Protein AF-A0A933R0Q5-F1 (afdb_monomer)

Foldseek 3Di:
DPPDPDPDDDPDDDPPDPPPDPPPPPDPPDDPDPDFWKKWWDDQAWIWIWGQDPQKIKIFIAGPPPRHFAPDKWKWKDWPNDIDTWDDDDGRMTMDHPSPPPDAAKIKIWMWIDDPVDIDITIIITGHHDPPPPPPPPDPPPPVVNVVVVVVVVVVVVVVVVVVVVVPDDDDDDPPPVVVVVVVVVVVVVVVVVVVVVVVVVPPPPDDDDDDDDDPPPPPPPPPPDDDDD

Sequence (230 aa):
MRWLILIACLCGPVVVFGHSGHNHGAEAPNAPAEAEPRFSSTTAHVTLVGILKSGRLWLYADDPASAASIDGLKIDVDVNGSVERAAPQSPGTYSLQGVGLTLPGKHALVITVLSDAYTELLTATLTVPPSAATVAPDRPSLSWDKALPILLAGCLAIYLGWRKSHASSHPSIHHFTFAVILGSIGLCSVALSSAYILYTSTSHAATIPGTGTPDAASAENMASAQQPDT

Radius of gyration: 36.71 Å; Cα contacts (8 Å, |Δi|>4): 228; chains: 1; bounding box: 73×132×59 Å

Secondary structure (DSSP, 8-state):
---SS--S---------------------PPPP-PPPEEEEE-SS-EEEEEEETTEEEEEEE-TTT--B--S-EEEEEETTEEEEPEEEETTEEEEES-STTSSEEEEEEEEEE-SS-EEEEEEEEEEPPP------------HHHHHHHHHHHHHHHHHHHHHHHTT----S-HHHHHHHHHHHHHHHHHHHHHHHHHHHTTSS----------TTSSTTSSSS-----

Solvent-accessible surface area (backbone atoms only — not comparable to full-atom values): 14835 Å² total; per-residue (Å²): 141,90,80,88,87,83,92,74,89,85,88,69,85,81,77,79,73,79,79,89,67,86,71,80,62,79,70,73,78,72,75,78,75,84,72,70,33,50,39,69,38,71,56,94,75,38,27,40,37,36,38,48,52,97,66,28,40,37,35,42,32,21,30,64,90,76,66,45,65,45,65,87,61,48,39,36,37,31,41,90,88,44,77,45,70,42,44,79,76,52,84,15,29,29,36,38,72,77,67,74,74,78,58,56,42,80,42,63,36,45,33,42,40,35,52,100,87,51,75,44,82,44,64,46,59,39,52,33,70,71,80,78,73,77,74,69,75,86,66,83,75,80,48,66,85,65,51,50,60,54,51,51,52,49,53,49,53,52,50,53,53,49,55,57,54,54,76,74,51,82,93,77,90,66,79,76,67,56,63,62,60,59,58,57,59,59,60,56,60,58,60,58,55,60,58,54,58,61,60,61,59,73,69,70,78,78,77,82,88,86,82,82,80,80,73,95,80,71,78,83,80,76,83,83,81,83,79,83,84,133

pLDDT: mean 72.37, std 21.53, range [37.31, 98.75]

Nearest PDB structures (foldseek):
  3s9d-assembly1_B  TM=4.923E-01  e=2.581E-02  Homo sapiens
  6rpy-assembly1_A  TM=5.531E-01  e=3.524E-01  Mus musculus
  6rpx-assembly1_A  TM=4.906E-01  e=1.833E-01  Mus musculus
  6rpz-assembly1_A  TM=4.875E-01  e=7.976E-01  Mus musculus
  8oe4-assembly1_C  TM=5.015E-01  e=1.233E+00  Homo sapiens

Mean predicted aligned error: 20.84 Å

Structure (mmCIF, N/CA/C/O backbone):
data_AF-A0A933R0Q5-F1
#
_entry.id   AF-A0A933R0Q5-F1
#
loop_
_atom_site.group_PDB
_atom_site.id
_atom_site.type_symbol
_atom_site.label_atom_id
_atom_site.label_alt_id
_atom_site.label_comp_id
_atom_site.label_asym_id
_atom_site.label_entity_id
_atom_site.label_seq_id
_atom_site.pdbx_PDB_ins_code
_atom_site.Cartn_x
_atom_site.Cartn_y
_atom_site.Cartn_z
_atom_site.occupancy
_atom_site.B_iso_or_equiv
_atom_site.auth_seq_id
_atom_site.auth_comp_id
_atom_site.auth_asym_id
_atom_site.auth_atom_id
_atom_site.pdbx_PDB_model_num
ATOM 1 N N . MET A 1 1 ? -29.321 69.170 30.943 1.00 47.09 1 MET A N 1
ATOM 2 C CA . MET A 1 1 ? -28.311 70.147 30.470 1.00 47.09 1 MET A CA 1
ATOM 3 C C . MET A 1 1 ? -27.121 70.205 31.433 1.00 47.09 1 MET A C 1
ATOM 5 O O . MET A 1 1 ? -26.924 71.193 32.121 1.00 47.09 1 MET A O 1
ATOM 9 N N . ARG A 1 2 ? -26.350 69.119 31.529 1.00 46.16 2 ARG A N 1
ATOM 10 C CA . ARG A 1 2 ? -25.047 69.056 32.225 1.00 46.16 2 ARG A CA 1
ATOM 11 C C . ARG A 1 2 ? -24.110 68.121 31.446 1.00 46.16 2 ARG A C 1
ATOM 13 O O . ARG A 1 2 ? -23.395 67.301 31.996 1.00 46.16 2 ARG A O 1
ATOM 20 N N . TRP A 1 3 ? -24.217 68.209 30.127 1.00 38.16 3 TRP A N 1
ATOM 21 C CA . TRP A 1 3 ? -23.268 67.700 29.149 1.00 38.16 3 TRP A CA 1
ATOM 22 C C . TRP A 1 3 ? -22.714 68.961 28.505 1.00 38.16 3 TRP A C 1
ATOM 24 O O . TRP A 1 3 ? -23.532 69.675 27.931 1.00 38.16 3 TRP A O 1
ATOM 34 N N . LEU A 1 4 ? -21.423 69.271 28.693 1.00 49.94 4 LEU A N 1
ATOM 35 C CA . LEU A 1 4 ? -20.570 70.024 27.743 1.00 49.94 4 LEU A CA 1
ATOM 36 C C . LEU A 1 4 ? -19.264 70.605 28.318 1.00 49.94 4 LEU A C 1
ATOM 38 O O . LEU A 1 4 ? -18.667 71.455 27.674 1.00 49.94 4 LEU A O 1
ATOM 42 N N . ILE A 1 5 ? -18.744 70.165 29.467 1.00 54.91 5 ILE A N 1
ATOM 43 C CA . ILE A 1 5 ? -17.369 70.540 29.844 1.00 54.91 5 ILE A CA 1
ATOM 44 C C . ILE A 1 5 ? -16.691 69.337 30.484 1.00 54.91 5 ILE A C 1
ATOM 46 O O . ILE A 1 5 ? -16.950 69.059 31.647 1.00 54.91 5 ILE A O 1
ATOM 50 N N . LEU A 1 6 ? -15.915 68.604 29.675 1.00 48.97 6 LEU A N 1
ATOM 51 C CA . LEU A 1 6 ? -14.732 67.783 30.015 1.00 48.97 6 LEU A CA 1
ATOM 52 C C . LEU A 1 6 ? -14.370 66.854 28.824 1.00 48.97 6 LEU A C 1
ATOM 54 O O . LEU A 1 6 ? -14.113 65.670 28.996 1.00 48.97 6 LEU A O 1
ATOM 58 N N . ILE A 1 7 ? -14.376 67.375 27.588 1.00 54.09 7 ILE A N 1
ATOM 59 C CA . ILE A 1 7 ? -13.807 66.693 26.402 1.00 54.09 7 ILE A CA 1
ATOM 60 C C . ILE A 1 7 ? -12.684 67.576 25.847 1.00 54.09 7 ILE A C 1
ATOM 62 O O . ILE A 1 7 ? -12.709 68.041 24.713 1.00 54.09 7 ILE A O 1
ATOM 66 N N . ALA A 1 8 ? -11.719 67.896 26.701 1.00 52.25 8 ALA A N 1
ATOM 67 C CA . ALA A 1 8 ? -10.491 68.571 26.312 1.00 52.25 8 ALA A CA 1
ATOM 68 C C . ALA A 1 8 ? -9.371 68.045 27.210 1.00 52.25 8 ALA A C 1
ATOM 70 O O . ALA A 1 8 ? -9.559 67.944 28.418 1.00 52.25 8 ALA A O 1
ATOM 71 N N . CYS A 1 9 ? -8.230 67.722 26.605 1.00 49.16 9 CYS A N 1
ATOM 72 C CA . CYS A 1 9 ? -7.051 67.097 27.212 1.00 49.16 9 CYS A CA 1
ATOM 73 C C . CYS A 1 9 ? -7.167 65.612 27.577 1.00 49.16 9 CYS A C 1
ATOM 75 O O . CYS A 1 9 ? -7.180 65.259 28.751 1.00 49.16 9 CYS A O 1
ATOM 77 N N . LEU A 1 10 ? -7.077 64.734 26.571 1.00 45.25 10 LEU A N 1
ATOM 78 C CA . LEU A 1 10 ? -6.301 63.498 26.747 1.00 45.25 10 LEU A CA 1
ATOM 79 C C . LEU A 1 10 ? -5.758 62.937 25.421 1.00 45.25 10 LEU A C 1
ATOM 81 O O . LEU A 1 10 ? -5.927 61.765 25.111 1.00 45.25 10 LEU A O 1
ATOM 85 N N . CYS A 1 11 ? -5.102 63.777 24.616 1.00 49.94 11 CYS A N 1
ATOM 86 C CA . CYS A 1 11 ? -4.263 63.297 23.514 1.00 49.94 11 CYS A CA 1
ATOM 87 C C . CYS A 1 11 ? -2.802 63.334 23.982 1.00 49.94 11 CYS A C 1
ATOM 89 O O . CYS A 1 11 ? -2.073 64.287 23.718 1.00 49.94 11 CYS A O 1
ATOM 91 N N . GLY A 1 12 ? -2.418 62.345 24.791 1.00 52.84 12 GLY A N 1
ATOM 92 C CA . GLY A 1 12 ? -1.016 62.072 25.104 1.00 52.84 12 GLY A CA 1
ATOM 93 C C . GLY A 1 12 ? -0.430 61.107 24.064 1.00 52.84 12 GLY A C 1
ATOM 94 O O . GLY A 1 12 ? -1.165 60.243 23.581 1.00 52.84 12 GLY A O 1
ATOM 95 N N . PRO A 1 13 ? 0.857 61.228 23.692 1.00 52.25 13 PRO A N 1
ATOM 96 C CA . PRO A 1 13 ? 1.474 60.334 22.720 1.00 52.25 13 PRO A CA 1
ATOM 97 C C . PRO A 1 13 ? 1.516 58.904 23.272 1.00 52.25 13 PRO A C 1
ATOM 99 O O . PRO A 1 13 ? 2.128 58.642 24.307 1.00 52.25 13 PRO A O 1
ATOM 102 N N . VAL A 1 14 ? 0.871 57.970 22.569 1.00 54.16 14 VAL A N 1
ATOM 103 C CA . VAL A 1 14 ? 1.039 56.536 22.821 1.00 54.16 14 VAL A CA 1
ATOM 104 C C . VAL A 1 14 ? 2.442 56.170 22.360 1.00 54.16 14 VAL A C 1
ATOM 106 O O . VAL A 1 14 ? 2.716 56.050 21.167 1.00 54.16 14 VAL A O 1
ATOM 109 N N . VAL A 1 15 ? 3.352 56.033 23.318 1.00 55.34 15 VAL A N 1
ATOM 110 C CA . VAL A 1 15 ? 4.672 55.455 23.081 1.00 55.34 15 VAL A CA 1
ATOM 111 C C . VAL A 1 15 ? 4.448 53.973 22.786 1.00 55.34 15 VAL A C 1
ATOM 113 O O . VAL A 1 15 ? 4.200 53.178 23.690 1.00 55.34 15 VAL A O 1
ATOM 116 N N . VAL A 1 16 ? 4.470 53.604 21.505 1.00 54.81 16 VAL A N 1
ATOM 117 C CA . VAL A 1 16 ? 4.478 52.204 21.078 1.00 54.81 16 VAL A CA 1
ATOM 118 C C . VAL A 1 16 ? 5.854 51.644 21.419 1.00 54.81 16 VAL A C 1
ATOM 120 O O . VAL A 1 16 ? 6.809 51.773 20.657 1.00 54.81 16 VAL A O 1
ATOM 123 N N . PHE A 1 17 ? 5.968 51.041 22.600 1.00 53.53 17 PHE A N 1
ATOM 124 C CA . PHE A 1 17 ? 7.051 50.111 22.874 1.00 53.53 17 PHE A CA 1
ATOM 125 C C . PHE A 1 17 ? 6.795 48.859 22.040 1.00 53.53 17 PHE A C 1
ATOM 127 O O . PHE A 1 17 ? 5.876 48.089 22.316 1.00 53.53 17 PHE A O 1
ATOM 134 N N . GLY A 1 18 ? 7.605 48.663 21.001 1.00 51.66 18 GLY A N 1
ATOM 135 C CA . GLY A 1 18 ? 7.705 47.366 20.350 1.00 51.66 18 GLY A CA 1
ATOM 136 C C . GLY A 1 18 ? 8.174 46.348 21.383 1.00 51.66 18 GLY A C 1
ATOM 137 O O . GLY A 1 18 ? 9.326 46.377 21.809 1.00 51.66 18 GLY A O 1
ATOM 138 N N . HIS A 1 19 ? 7.281 45.463 21.816 1.00 48.81 19 HIS A N 1
ATOM 139 C CA . HIS A 1 19 ? 7.648 44.327 22.646 1.00 48.81 19 HIS A CA 1
ATOM 140 C C . HIS A 1 19 ? 8.353 43.283 21.762 1.00 48.81 19 HIS A C 1
ATOM 142 O O . HIS A 1 19 ? 7.746 42.376 21.192 1.00 48.81 19 HIS A O 1
ATOM 148 N N . SER A 1 20 ? 9.670 43.414 21.601 1.00 59.59 20 SER A N 1
ATOM 149 C CA . SER A 1 20 ? 10.490 42.350 21.023 1.00 59.59 20 SER A CA 1
ATOM 150 C C . SER A 1 20 ? 10.645 41.230 22.052 1.00 59.59 20 SER A C 1
ATOM 152 O O . SER A 1 20 ? 11.541 41.250 22.894 1.00 59.59 20 SER A O 1
ATOM 154 N N . GLY A 1 21 ? 9.723 40.275 21.994 1.00 60.00 21 GLY A N 1
ATOM 155 C CA . GLY A 1 21 ? 9.695 39.101 22.853 1.00 60.00 21 GLY A CA 1
ATOM 156 C C . GLY A 1 21 ? 8.518 38.211 22.486 1.00 60.00 21 GLY A C 1
ATOM 157 O O . GLY A 1 21 ? 7.591 38.069 23.277 1.00 60.00 21 GLY A O 1
ATOM 158 N N . HIS A 1 22 ? 8.530 37.632 21.279 1.00 52.19 22 HIS A N 1
ATOM 159 C CA . HIS A 1 22 ? 7.718 36.442 21.033 1.00 52.19 22 HIS A CA 1
ATOM 160 C C . HIS A 1 22 ? 8.296 35.332 21.907 1.00 52.19 22 HIS A C 1
ATOM 162 O O . HIS A 1 22 ? 9.233 34.629 21.541 1.00 52.19 22 HIS A O 1
ATOM 168 N N . ASN A 1 23 ? 7.750 35.236 23.113 1.00 62.94 23 ASN A N 1
ATOM 169 C CA . ASN A 1 23 ? 7.756 34.011 23.873 1.00 62.94 23 ASN A CA 1
ATOM 170 C C . ASN A 1 23 ? 7.164 32.939 22.951 1.00 62.94 23 ASN A C 1
ATOM 172 O O . ASN A 1 23 ? 5.959 32.944 22.697 1.00 62.94 23 ASN A O 1
ATOM 176 N N . HIS A 1 24 ? 7.997 32.033 22.442 1.00 62.94 24 HIS A N 1
ATOM 177 C CA . HIS A 1 24 ? 7.530 30.716 22.025 1.00 62.94 24 HIS A CA 1
ATOM 178 C C . HIS A 1 24 ? 7.161 29.971 23.307 1.00 62.94 24 HIS A C 1
ATOM 180 O O . HIS A 1 24 ? 7.866 29.066 23.749 1.00 62.94 24 HIS A O 1
ATOM 186 N N . GLY A 1 25 ? 6.094 30.442 23.961 1.00 53.62 25 GLY A N 1
ATOM 187 C CA . GLY A 1 25 ? 5.489 29.732 25.066 1.00 53.62 25 GLY A CA 1
ATOM 188 C C . GLY A 1 25 ? 5.207 28.344 24.538 1.00 53.62 25 GLY A C 1
ATOM 189 O O . GLY A 1 25 ? 4.651 28.228 23.447 1.00 53.62 25 GLY A O 1
ATOM 190 N N . ALA A 1 26 ? 5.694 27.331 25.254 1.00 63.44 26 ALA A N 1
ATOM 191 C CA . ALA A 1 26 ? 5.481 25.944 24.898 1.00 63.44 26 ALA A CA 1
ATOM 192 C C . ALA A 1 26 ? 3.995 25.770 24.582 1.00 63.44 26 ALA A C 1
ATOM 194 O O . ALA A 1 26 ? 3.151 25.844 25.480 1.00 63.44 26 ALA A O 1
ATOM 195 N N . GLU A 1 27 ? 3.685 25.632 23.293 1.00 61.06 27 GLU A N 1
ATOM 196 C CA . GLU A 1 27 ? 2.378 25.184 22.858 1.00 61.06 27 GLU A CA 1
ATOM 197 C C . GLU A 1 27 ? 2.160 23.878 23.618 1.00 61.06 27 GLU A C 1
ATOM 199 O O . GLU A 1 27 ? 3.041 23.008 23.630 1.00 61.06 27 GLU A O 1
ATOM 204 N N . ALA A 1 28 ? 1.057 23.794 24.369 1.00 65.19 28 ALA A N 1
ATOM 205 C CA . ALA A 1 28 ? 0.684 22.543 25.009 1.00 65.19 28 ALA A CA 1
ATOM 206 C C . ALA A 1 28 ? 0.787 21.456 23.930 1.00 65.19 28 ALA A C 1
ATOM 208 O O . ALA A 1 28 ? 0.292 21.708 22.830 1.00 65.19 28 ALA A O 1
ATOM 209 N N . PRO A 1 29 ? 1.465 20.316 24.176 1.00 62.19 29 PRO A N 1
ATOM 210 C CA . PRO A 1 29 ? 1.675 19.328 23.131 1.00 62.19 29 PRO A CA 1
ATOM 211 C C . PRO A 1 29 ? 0.334 19.007 22.483 1.00 62.19 29 PRO A C 1
ATOM 213 O O . PRO A 1 29 ? -0.563 18.485 23.150 1.00 62.19 29 PRO A O 1
ATOM 216 N N . ASN A 1 30 ? 0.177 19.377 21.208 1.00 61.06 30 ASN A N 1
ATOM 217 C CA . ASN A 1 30 ? -0.989 18.970 20.448 1.00 61.06 30 ASN A CA 1
ATOM 218 C C . ASN A 1 30 ? -1.046 17.449 20.554 1.00 61.06 30 ASN A C 1
ATOM 220 O O . ASN A 1 30 ? -0.034 16.771 20.340 1.00 61.06 30 ASN A O 1
ATOM 224 N N . ALA A 1 31 ? -2.204 16.923 20.964 1.00 58.91 31 ALA A N 1
ATOM 225 C CA . ALA A 1 31 ? -2.408 15.484 20.998 1.00 58.91 31 ALA A CA 1
ATOM 226 C C . ALA A 1 31 ? -1.995 14.935 19.623 1.00 58.91 31 ALA A C 1
ATOM 228 O O . ALA A 1 31 ? -2.395 15.523 18.610 1.00 58.91 31 ALA A O 1
ATOM 229 N N . PRO A 1 32 ? -1.147 13.893 19.562 1.00 55.78 32 PRO A N 1
ATOM 230 C CA . PRO A 1 32 ? -0.652 13.396 18.291 1.00 55.78 32 PRO A CA 1
ATOM 231 C C . PRO A 1 32 ? -1.851 13.061 17.406 1.00 55.78 32 PRO A C 1
ATOM 233 O O . PRO A 1 32 ? -2.699 12.254 17.786 1.00 55.78 32 PRO A O 1
ATOM 236 N N . ALA A 1 33 ? -1.940 13.723 16.250 1.00 59.97 33 ALA A N 1
ATOM 237 C CA . ALA A 1 33 ? -2.913 13.359 15.237 1.00 59.97 33 ALA A CA 1
ATOM 238 C C . ALA A 1 33 ? -2.671 11.888 14.886 1.00 59.97 33 ALA A C 1
ATOM 240 O O . ALA A 1 33 ? -1.539 11.498 14.587 1.00 59.97 33 A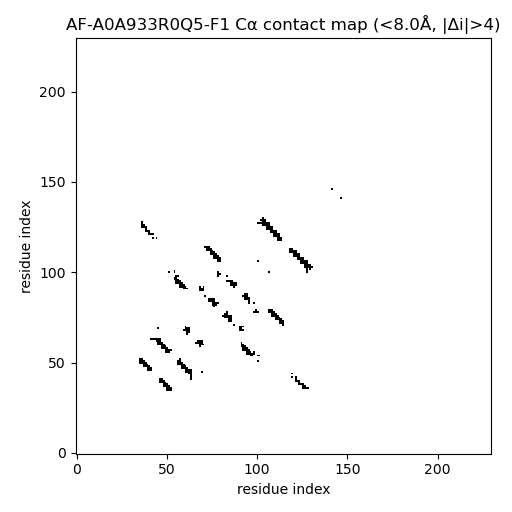LA A O 1
ATOM 241 N N . GLU A 1 34 ? -3.717 11.071 14.974 1.00 65.62 34 GLU A N 1
ATOM 242 C CA . GLU A 1 34 ? -3.639 9.658 14.631 1.00 65.62 34 GLU A CA 1
ATOM 243 C C . GLU A 1 34 ? -3.274 9.552 13.145 1.00 65.62 34 GLU A C 1
ATOM 245 O O . GLU A 1 34 ? -4.055 9.907 12.261 1.00 65.62 34 GLU A O 1
ATOM 250 N N . ALA A 1 35 ? -2.026 9.173 12.866 1.00 78.19 35 ALA A N 1
ATOM 251 C CA . ALA A 1 35 ? -1.531 9.086 11.504 1.00 78.19 35 ALA A CA 1
ATOM 252 C C . ALA A 1 35 ? -2.255 7.952 10.767 1.00 78.19 35 ALA A C 1
ATOM 254 O O . ALA A 1 35 ? -2.348 6.839 11.285 1.00 78.19 35 ALA A O 1
ATOM 255 N N . GLU A 1 36 ? -2.727 8.221 9.544 1.00 90.38 36 GLU A N 1
ATOM 256 C CA . GLU A 1 36 ? -3.318 7.188 8.684 1.00 90.38 36 GLU A CA 1
ATOM 257 C C . GLU A 1 36 ? -2.348 5.992 8.564 1.00 90.38 36 GLU A C 1
ATOM 259 O O . GLU A 1 36 ? -1.162 6.215 8.250 1.00 90.38 36 GLU A O 1
ATOM 264 N N . PRO A 1 37 ? -2.822 4.748 8.795 1.00 94.62 37 PRO A N 1
ATOM 265 C CA . PRO A 1 37 ? -1.997 3.551 8.691 1.00 94.62 37 PRO A CA 1
ATOM 266 C C . PRO A 1 37 ? -1.347 3.467 7.318 1.00 94.62 37 PRO A C 1
ATOM 268 O O . PRO A 1 37 ? -2.020 3.598 6.293 1.00 94.62 37 PRO A O 1
ATOM 271 N N . ARG A 1 38 ? -0.035 3.235 7.290 1.00 96.38 38 ARG A N 1
ATOM 272 C CA . ARG A 1 38 ? 0.738 3.219 6.047 1.00 96.38 38 ARG A CA 1
ATOM 273 C C . ARG A 1 38 ? 1.894 2.231 6.075 1.00 96.38 38 ARG A C 1
ATOM 275 O O . ARG A 1 38 ? 2.372 1.865 7.147 1.00 96.38 38 ARG A O 1
ATOM 282 N N . PHE A 1 39 ? 2.363 1.859 4.891 1.00 97.44 39 PHE A N 1
ATOM 283 C CA . PHE A 1 39 ? 3.608 1.124 4.680 1.00 97.44 39 PHE A CA 1
ATOM 284 C C . PHE A 1 39 ? 4.359 1.680 3.464 1.00 97.44 39 PHE A C 1
ATOM 286 O O . PHE A 1 39 ? 3.775 2.366 2.626 1.00 97.44 39 PHE A O 1
ATOM 293 N N . SER A 1 40 ? 5.646 1.355 3.362 1.00 97.81 40 SER A N 1
ATOM 294 C CA . SER A 1 40 ? 6.456 1.572 2.162 1.00 97.81 40 SER A CA 1
ATOM 295 C C . SER A 1 40 ? 7.330 0.344 1.921 1.00 97.81 40 SER A C 1
ATOM 297 O O . SER A 1 40 ? 7.821 -0.252 2.883 1.00 97.81 40 SER A O 1
ATOM 299 N N . SER A 1 41 ? 7.488 -0.050 0.662 1.00 98.44 41 SER A N 1
ATOM 300 C CA . SER A 1 41 ? 8.367 -1.140 0.242 1.00 98.44 41 SER A CA 1
ATOM 301 C C . SER A 1 41 ? 8.991 -0.794 -1.106 1.00 98.44 41 SER A C 1
ATOM 303 O O . SER A 1 41 ? 8.298 -0.313 -2.001 1.00 98.44 41 SER A O 1
ATOM 305 N N . THR A 1 42 ? 10.294 -1.020 -1.252 1.00 98.44 42 THR A N 1
ATOM 306 C CA . THR A 1 42 ? 11.064 -0.599 -2.430 1.00 98.44 42 THR A CA 1
ATOM 307 C C . THR A 1 42 ? 11.881 -1.761 -2.977 1.00 98.44 42 THR A C 1
ATOM 309 O O . THR A 1 42 ? 12.488 -2.520 -2.224 1.00 98.44 42 THR A O 1
ATOM 312 N N . THR A 1 43 ? 11.912 -1.860 -4.302 1.00 98.38 43 THR A N 1
ATOM 313 C CA . THR A 1 43 ? 12.724 -2.793 -5.096 1.00 98.38 43 THR A CA 1
ATOM 314 C C . THR A 1 43 ? 13.640 -2.008 -6.039 1.00 98.38 43 THR A C 1
ATOM 316 O O . THR A 1 43 ? 13.730 -0.783 -5.948 1.00 98.38 43 THR A O 1
ATOM 319 N N . ALA A 1 44 ? 14.313 -2.693 -6.966 1.00 97.12 44 ALA A N 1
ATOM 320 C CA . ALA A 1 44 ? 15.106 -2.031 -7.999 1.00 97.12 44 ALA A CA 1
ATOM 321 C C . ALA A 1 44 ? 14.249 -1.242 -9.009 1.00 97.12 44 ALA A C 1
ATOM 323 O O . ALA A 1 44 ? 14.743 -0.270 -9.574 1.00 97.12 44 ALA A O 1
ATOM 324 N N . HIS A 1 45 ? 12.987 -1.638 -9.227 1.00 98.38 45 HIS A N 1
ATOM 325 C CA . HIS A 1 45 ? 12.137 -1.073 -10.285 1.00 98.38 45 HIS A CA 1
ATOM 326 C C . HIS A 1 45 ? 10.951 -0.252 -9.773 1.00 98.38 45 HIS A C 1
ATOM 328 O O . HIS A 1 45 ? 10.400 0.548 -10.524 1.00 98.38 45 HIS A O 1
ATOM 334 N N . VAL A 1 46 ? 10.528 -0.447 -8.521 1.00 98.44 46 VAL A N 1
ATOM 335 C CA . VAL A 1 46 ? 9.346 0.231 -7.971 1.00 98.44 46 VAL A CA 1
ATOM 336 C C . VAL A 1 46 ? 9.481 0.496 -6.476 1.00 98.44 46 VAL A C 1
ATOM 338 O O . VAL A 1 46 ? 9.918 -0.366 -5.709 1.00 98.44 46 VAL A O 1
ATOM 341 N N . THR A 1 47 ? 9.067 1.690 -6.065 1.00 98.56 47 THR A N 1
ATOM 342 C CA . THR A 1 47 ? 8.709 2.035 -4.690 1.00 98.56 47 THR A CA 1
ATOM 343 C C . THR A 1 47 ? 7.196 2.038 -4.584 1.00 98.56 47 THR A C 1
ATOM 345 O O . THR A 1 47 ? 6.525 2.745 -5.330 1.00 98.56 47 THR A O 1
ATOM 348 N N . LEU A 1 48 ? 6.658 1.247 -3.662 1.00 98.75 48 LEU A N 1
ATOM 349 C CA . LEU A 1 48 ? 5.229 1.147 -3.422 1.00 98.75 48 LEU A CA 1
ATOM 350 C C . LEU A 1 48 ? 4.896 1.654 -2.020 1.00 98.75 48 LEU A C 1
ATOM 352 O O . LEU A 1 48 ? 5.318 1.074 -1.016 1.00 98.75 48 LEU A O 1
ATOM 356 N N . VAL A 1 49 ? 4.100 2.717 -1.957 1.00 98.50 49 VAL A N 1
ATOM 357 C CA . VAL A 1 49 ? 3.573 3.280 -0.712 1.00 98.50 49 VAL A CA 1
ATOM 358 C C . VAL A 1 49 ? 2.097 2.939 -0.599 1.00 98.50 49 VAL A C 1
ATOM 360 O O . VAL A 1 49 ? 1.312 3.262 -1.487 1.00 98.50 49 VAL A O 1
ATOM 363 N N . GLY A 1 50 ? 1.708 2.311 0.508 1.00 97.94 50 GLY A N 1
ATOM 364 C CA . GLY A 1 50 ? 0.314 2.008 0.808 1.00 97.94 50 GLY A CA 1
ATOM 365 C C . GLY A 1 50 ? -0.228 2.861 1.946 1.00 97.94 50 GLY A C 1
ATOM 366 O O . GLY A 1 50 ? 0.438 3.000 2.970 1.00 97.94 50 GLY A O 1
ATOM 367 N N . ILE A 1 51 ? -1.439 3.401 1.794 1.00 97.06 51 ILE A N 1
ATOM 368 C CA . ILE A 1 51 ? -2.148 4.176 2.821 1.00 97.06 51 ILE A CA 1
ATOM 369 C C . ILE A 1 51 ? -3.564 3.627 2.975 1.00 97.06 51 ILE A C 1
ATOM 371 O O . ILE A 1 51 ? -4.348 3.618 2.025 1.00 97.06 51 ILE A O 1
ATOM 375 N N . LEU A 1 52 ? -3.912 3.187 4.182 1.00 95.38 52 LEU A N 1
ATOM 376 C CA . LEU A 1 52 ? -5.272 2.779 4.507 1.00 95.38 52 LEU A CA 1
ATOM 377 C C . LEU A 1 52 ? -6.074 4.000 4.954 1.00 95.38 52 LEU A C 1
ATOM 379 O O . LEU A 1 52 ? -5.803 4.596 5.996 1.00 95.38 52 LEU A O 1
ATOM 383 N N . LYS A 1 53 ? -7.103 4.338 4.181 1.00 92.00 53 LYS A N 1
ATOM 384 C CA . LYS A 1 53 ? -7.979 5.477 4.439 1.00 92.00 53 LYS A CA 1
ATOM 385 C C . LYS A 1 53 ? -9.432 5.088 4.240 1.00 92.00 53 LYS A C 1
ATOM 387 O O . LYS A 1 53 ? -9.813 4.623 3.170 1.00 92.00 53 LYS A O 1
ATOM 392 N N . SER A 1 54 ? -10.252 5.295 5.270 1.00 88.38 54 SER A N 1
ATOM 393 C CA . SER A 1 54 ? -11.697 5.015 5.226 1.00 88.38 54 SER A CA 1
ATOM 394 C C . SER A 1 54 ? -12.029 3.586 4.755 1.00 88.38 54 SER A C 1
ATOM 396 O O . SER A 1 54 ? -12.971 3.384 3.994 1.00 88.38 54 SER A O 1
ATOM 398 N N . GLY A 1 55 ? -11.228 2.594 5.167 1.00 89.06 55 GLY A N 1
ATOM 399 C CA . GLY A 1 55 ? -11.396 1.185 4.774 1.00 89.06 55 GLY A CA 1
ATOM 400 C C . GLY A 1 55 ? -10.939 0.839 3.348 1.00 89.06 55 GLY A C 1
ATOM 401 O O . GLY A 1 55 ? -11.070 -0.312 2.938 1.00 89.06 55 GLY A O 1
ATOM 402 N N . ARG A 1 56 ? -10.387 1.809 2.609 1.00 94.62 56 ARG A N 1
ATOM 403 C CA . ARG A 1 56 ? -9.755 1.626 1.299 1.00 94.62 56 ARG A CA 1
ATOM 404 C C . ARG A 1 56 ? -8.245 1.630 1.449 1.00 94.62 56 ARG A C 1
ATOM 406 O O . ARG A 1 56 ? -7.698 2.557 2.048 1.00 94.62 56 ARG A O 1
ATOM 413 N N . LEU A 1 57 ? -7.566 0.650 0.866 1.00 96.81 57 LEU A N 1
ATOM 414 C CA . LEU A 1 57 ? -6.117 0.706 0.716 1.00 96.81 57 LEU A CA 1
ATOM 415 C C . LEU A 1 57 ? -5.787 1.424 -0.595 1.00 96.81 57 LEU A C 1
ATOM 417 O O . LEU A 1 57 ? -6.145 0.952 -1.672 1.00 96.81 57 LEU A O 1
ATOM 421 N N . TRP A 1 58 ? -5.127 2.570 -0.491 1.00 97.88 58 TRP A N 1
ATOM 422 C CA . TRP A 1 58 ? -4.556 3.309 -1.612 1.00 97.88 58 TRP A CA 1
ATOM 423 C C . TRP A 1 58 ? -3.100 2.916 -1.785 1.00 97.88 58 TRP A C 1
ATOM 425 O O . TRP A 1 58 ? -2.392 2.757 -0.795 1.00 97.88 58 TRP A O 1
ATOM 435 N N . LEU A 1 59 ? -2.668 2.763 -3.028 1.00 98.50 59 LEU A N 1
ATOM 436 C CA . LEU A 1 59 ? -1.318 2.362 -3.396 1.00 98.50 59 LEU A CA 1
ATOM 437 C C . LEU A 1 59 ? -0.755 3.375 -4.389 1.00 98.50 59 LEU A C 1
ATOM 439 O O . LEU A 1 59 ? -1.408 3.680 -5.387 1.00 98.50 59 LEU A O 1
ATOM 443 N N . TYR A 1 60 ? 0.451 3.854 -4.117 1.00 98.69 60 TYR A N 1
ATOM 444 C CA . TYR A 1 60 ? 1.199 4.782 -4.957 1.00 98.69 60 TYR A CA 1
ATOM 445 C C . TYR A 1 60 ? 2.481 4.093 -5.401 1.00 98.69 60 TYR A C 1
ATOM 447 O O . TYR A 1 60 ? 3.250 3.635 -4.554 1.00 98.69 60 TYR A O 1
ATOM 455 N N . ALA A 1 61 ? 2.662 3.963 -6.710 1.00 98.69 61 ALA A N 1
ATOM 456 C CA . ALA A 1 61 ? 3.811 3.316 -7.317 1.00 98.69 61 ALA A CA 1
ATOM 457 C C . ALA A 1 61 ? 4.676 4.362 -8.014 1.00 98.69 61 ALA A C 1
ATOM 459 O O . ALA A 1 61 ? 4.229 4.981 -8.979 1.00 98.69 61 ALA A O 1
ATOM 460 N N . ASP A 1 62 ? 5.912 4.504 -7.551 1.00 98.56 62 ASP A N 1
ATOM 461 C CA . ASP A 1 62 ? 6.867 5.476 -8.066 1.00 98.56 62 ASP A CA 1
ATOM 462 C C . ASP A 1 62 ? 8.195 4.798 -8.425 1.00 98.56 62 ASP A C 1
ATOM 464 O O . ASP A 1 62 ? 8.594 3.787 -7.839 1.00 98.56 62 ASP A O 1
ATOM 468 N N . ASP A 1 63 ? 8.904 5.374 -9.386 1.00 98.19 63 ASP A N 1
ATOM 469 C CA . ASP A 1 63 ? 10.257 4.983 -9.758 1.00 98.19 63 ASP A CA 1
ATOM 470 C C . ASP A 1 63 ? 11.236 5.290 -8.609 1.00 98.19 63 ASP A C 1
ATOM 472 O O . ASP A 1 63 ? 11.284 6.428 -8.136 1.00 98.19 63 ASP A O 1
ATOM 476 N N . PRO A 1 64 ? 12.045 4.319 -8.140 1.00 98.00 64 PRO A N 1
ATOM 477 C CA . PRO A 1 64 ? 12.929 4.530 -6.994 1.00 98.00 64 PRO A CA 1
ATOM 478 C C . PRO A 1 64 ? 14.002 5.608 -7.200 1.00 98.00 64 PRO A C 1
ATOM 480 O O . PRO A 1 64 ? 14.467 6.190 -6.221 1.00 98.00 64 PRO A O 1
ATOM 483 N N . ALA A 1 65 ? 14.428 5.860 -8.442 1.00 97.00 65 ALA A N 1
ATOM 484 C CA . ALA A 1 65 ? 15.513 6.794 -8.737 1.00 97.00 65 ALA A CA 1
ATOM 485 C C . ALA A 1 65 ? 15.013 8.233 -8.930 1.00 97.00 65 ALA A C 1
ATOM 487 O O . ALA A 1 65 ? 15.689 9.185 -8.542 1.00 97.00 65 ALA A O 1
ATOM 488 N N . SER A 1 66 ? 13.839 8.391 -9.536 1.00 97.38 66 SER A N 1
ATOM 489 C CA . SER A 1 66 ? 13.283 9.684 -9.947 1.00 97.38 66 SER A CA 1
ATOM 490 C C . SER A 1 66 ? 12.034 10.108 -9.173 1.00 97.38 66 SER A C 1
ATOM 492 O O . SER A 1 66 ? 11.625 11.261 -9.298 1.00 97.38 66 SER A O 1
ATOM 494 N N . ALA A 1 67 ? 11.434 9.211 -8.382 1.00 96.31 67 ALA A N 1
ATOM 495 C CA . ALA A 1 67 ? 10.134 9.384 -7.726 1.00 96.31 67 ALA A CA 1
ATOM 496 C C . ALA A 1 67 ? 8.989 9.742 -8.698 1.00 96.31 67 ALA A C 1
ATOM 498 O O . ALA A 1 67 ? 7.977 10.315 -8.298 1.00 96.31 67 ALA A O 1
ATOM 499 N N . ALA A 1 68 ? 9.154 9.433 -9.987 1.00 97.94 68 ALA A N 1
ATOM 500 C CA . ALA A 1 68 ? 8.113 9.609 -10.985 1.00 97.94 68 ALA A CA 1
ATOM 501 C C . ALA A 1 6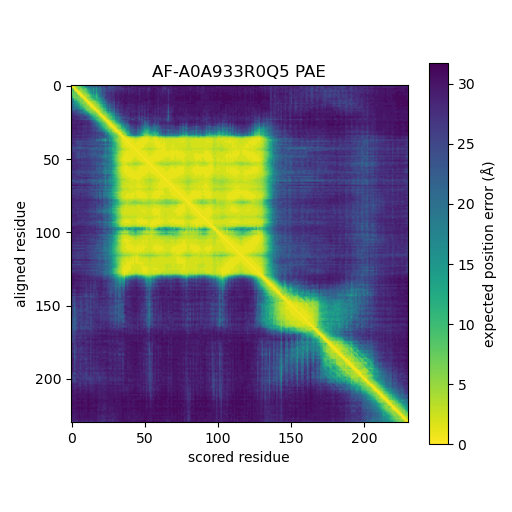8 ? 7.085 8.477 -10.879 1.00 97.94 68 ALA A C 1
ATOM 503 O O . ALA A 1 68 ? 7.457 7.313 -10.759 1.00 97.94 68 ALA A O 1
ATOM 504 N N . SER A 1 69 ? 5.802 8.809 -10.973 1.00 98.00 69 SER A N 1
ATOM 505 C CA . SER A 1 69 ? 4.717 7.829 -10.915 1.00 98.00 69 SER A CA 1
ATOM 506 C C . SER A 1 69 ? 4.773 6.804 -12.056 1.00 98.00 69 SER A C 1
ATOM 508 O O . SER A 1 69 ? 5.040 7.160 -13.205 1.00 98.00 69 SER A O 1
ATOM 510 N N . ILE A 1 70 ? 4.501 5.534 -11.733 1.00 98.00 70 ILE A N 1
ATOM 511 C CA . ILE A 1 70 ? 4.540 4.399 -12.666 1.00 98.00 70 ILE A CA 1
ATOM 512 C C . ILE A 1 70 ? 3.125 3.902 -12.989 1.00 98.00 70 ILE A C 1
ATOM 514 O O . ILE A 1 70 ? 2.391 3.377 -12.142 1.00 98.00 70 ILE A O 1
ATOM 518 N N . ASP A 1 71 ? 2.777 3.987 -14.268 1.00 97.38 71 ASP A N 1
ATOM 519 C CA . ASP A 1 71 ? 1.468 3.609 -14.797 1.00 97.38 71 ASP A CA 1
ATOM 520 C C . ASP A 1 71 ? 1.439 2.173 -15.326 1.00 97.38 71 ASP A C 1
ATOM 522 O O . ASP A 1 71 ? 2.469 1.559 -15.598 1.00 97.38 71 ASP A O 1
ATOM 526 N N . GLY A 1 72 ? 0.230 1.640 -15.521 1.00 96.69 72 GLY A N 1
ATOM 527 C CA . GLY A 1 72 ? 0.023 0.370 -16.224 1.00 96.69 72 GLY A CA 1
ATOM 528 C C . GLY A 1 72 ? 0.437 -0.880 -15.445 1.00 96.69 72 GLY A C 1
ATOM 529 O O . GLY A 1 72 ? 0.478 -1.966 -16.021 1.00 96.69 72 GLY A O 1
ATOM 530 N N . LEU A 1 73 ? 0.710 -0.762 -14.145 1.00 98.44 73 LEU A N 1
ATOM 531 C CA . LEU A 1 73 ? 1.056 -1.903 -13.306 1.00 98.44 73 LEU A CA 1
ATOM 532 C C . LEU A 1 73 ? -0.179 -2.753 -13.000 1.00 98.44 73 LEU A C 1
ATOM 534 O O . LEU A 1 73 ? -1.270 -2.248 -12.729 1.00 98.44 73 LEU A O 1
ATOM 538 N N . LYS A 1 74 ? 0.011 -4.071 -12.972 1.00 98.62 74 LYS A N 1
ATOM 539 C CA . LYS A 1 74 ? -0.929 -5.001 -12.342 1.00 98.62 74 LYS A CA 1
ATOM 540 C C . LYS A 1 74 ? -0.400 -5.297 -10.950 1.00 98.62 74 LYS A C 1
ATOM 542 O O . LYS A 1 74 ? 0.694 -5.836 -10.815 1.00 98.62 74 LYS A O 1
ATOM 547 N N . ILE A 1 75 ? -1.166 -4.924 -9.932 1.00 98.69 75 ILE A N 1
ATOM 548 C CA . ILE A 1 75 ? -0.763 -5.083 -8.536 1.00 98.69 75 ILE A CA 1
ATOM 549 C C . ILE A 1 75 ? -1.729 -6.046 -7.861 1.00 98.69 75 ILE A C 1
ATOM 551 O O . ILE A 1 75 ? -2.916 -5.746 -7.726 1.00 98.69 75 ILE A O 1
ATOM 555 N N . ASP A 1 76 ? -1.205 -7.194 -7.453 1.00 98.19 76 ASP A N 1
ATOM 556 C CA . ASP A 1 76 ? -1.898 -8.175 -6.627 1.00 98.19 76 ASP A CA 1
ATOM 557 C C . ASP A 1 76 ? -1.406 -8.074 -5.195 1.00 98.19 76 ASP A C 1
ATOM 559 O O . ASP A 1 76 ? -0.202 -8.050 -4.951 1.00 98.19 76 ASP A O 1
ATOM 563 N N . VAL A 1 77 ? -2.334 -8.022 -4.247 1.00 97.81 77 VAL A N 1
ATOM 564 C CA . VAL A 1 77 ? -2.029 -7.937 -2.822 1.00 97.81 77 VAL A CA 1
ATOM 565 C C . VAL A 1 77 ? -2.669 -9.123 -2.124 1.00 97.81 77 VAL A C 1
ATOM 567 O O . VAL A 1 77 ? -3.889 -9.261 -2.121 1.00 97.81 77 VAL A O 1
ATOM 570 N N . ASP A 1 78 ? -1.837 -9.969 -1.532 1.00 96.00 78 ASP A N 1
ATOM 571 C CA . ASP A 1 78 ? -2.255 -10.963 -0.557 1.00 96.00 78 ASP A CA 1
ATOM 572 C C . ASP A 1 78 ? -2.405 -10.283 0.805 1.00 96.00 78 ASP A C 1
ATOM 574 O O . ASP A 1 78 ? -1.438 -9.751 1.370 1.00 96.00 78 ASP A O 1
ATOM 578 N N . VAL A 1 79 ? -3.634 -10.300 1.315 1.00 90.31 79 VAL A N 1
ATOM 579 C CA . VAL A 1 79 ? -3.963 -9.902 2.677 1.00 90.31 79 VAL A CA 1
ATOM 580 C C . VAL A 1 79 ? -4.572 -11.094 3.395 1.00 90.31 79 VAL A C 1
ATOM 582 O O . VAL A 1 79 ? -5.657 -11.557 3.048 1.00 90.31 79 VAL A O 1
ATOM 585 N N . ASN A 1 80 ? -3.894 -11.569 4.442 1.00 83.19 80 ASN A N 1
ATOM 586 C CA . ASN A 1 80 ? -4.367 -12.670 5.286 1.00 83.19 80 ASN A CA 1
ATOM 587 C C . ASN A 1 80 ? -4.733 -13.950 4.495 1.00 83.19 80 ASN A C 1
ATOM 589 O O . ASN A 1 80 ? -5.658 -14.666 4.876 1.00 83.19 80 ASN A O 1
ATOM 593 N N . GLY A 1 81 ? -4.014 -14.246 3.407 1.00 85.75 81 GLY A N 1
ATOM 594 C CA . GLY A 1 81 ? -4.229 -15.422 2.560 1.00 85.75 81 GLY A CA 1
ATOM 595 C C . GLY A 1 81 ? -5.261 -15.224 1.446 1.00 85.75 81 GLY A C 1
ATOM 596 O O . GLY A 1 81 ? -5.569 -16.179 0.733 1.00 85.75 81 GLY A O 1
ATOM 597 N N . SER A 1 82 ? -5.813 -14.015 1.291 1.00 89.50 82 SER A N 1
ATOM 598 C CA . SER A 1 82 ? -6.709 -13.647 0.193 1.00 89.50 82 SER A CA 1
ATOM 599 C C . SER A 1 82 ? -5.993 -12.708 -0.767 1.00 89.50 82 SER A C 1
ATOM 601 O O . SER A 1 82 ? -5.571 -11.622 -0.374 1.00 89.50 82 SER A O 1
ATOM 603 N N . VAL A 1 83 ? -5.879 -13.113 -2.032 1.00 94.38 83 VAL A N 1
ATOM 604 C CA . VAL A 1 83 ? -5.253 -12.299 -3.080 1.00 94.38 83 VAL A CA 1
ATOM 605 C C . VAL A 1 83 ? -6.308 -11.454 -3.781 1.00 94.38 83 VAL A C 1
ATOM 607 O O . VAL A 1 83 ? -7.242 -11.982 -4.385 1.00 94.38 83 VAL A O 1
ATOM 610 N N . GLU A 1 84 ? -6.120 -10.139 -3.758 1.00 94.81 84 GLU A N 1
ATOM 611 C CA . GLU A 1 84 ? -6.977 -9.176 -4.442 1.00 94.81 84 GLU A CA 1
ATOM 612 C C . GLU A 1 84 ? -6.182 -8.300 -5.414 1.00 94.81 84 GLU A C 1
ATOM 614 O O . GLU A 1 84 ? -5.040 -7.919 -5.151 1.00 94.81 84 GLU A O 1
ATOM 619 N N . ARG A 1 85 ? -6.809 -7.937 -6.540 1.00 97.00 85 ARG A N 1
ATOM 620 C CA . ARG A 1 85 ? -6.194 -7.067 -7.548 1.00 97.00 85 ARG A CA 1
ATOM 621 C C . ARG A 1 85 ? -6.560 -5.609 -7.332 1.00 97.00 85 ARG A C 1
ATOM 623 O O . ARG A 1 85 ? -7.739 -5.258 -7.336 1.00 97.00 85 ARG A O 1
ATOM 630 N N . ALA A 1 86 ? -5.551 -4.750 -7.232 1.00 98.00 86 ALA A N 1
ATOM 631 C CA . ALA A 1 86 ? -5.759 -3.317 -7.120 1.00 98.00 86 ALA A CA 1
ATOM 632 C C . ALA A 1 86 ? -6.282 -2.730 -8.437 1.00 98.00 86 ALA A C 1
ATOM 634 O O . ALA A 1 86 ? -5.757 -2.999 -9.519 1.00 98.00 86 ALA A O 1
ATOM 635 N N . ALA A 1 87 ? -7.312 -1.893 -8.337 1.00 98.19 87 ALA A N 1
ATOM 636 C CA . ALA A 1 87 ? -7.883 -1.193 -9.475 1.00 98.19 87 ALA A CA 1
ATOM 637 C C . ALA A 1 87 ? -7.117 0.117 -9.730 1.00 98.19 87 ALA A C 1
ATOM 639 O O . ALA A 1 87 ? -6.984 0.912 -8.790 1.00 98.19 87 ALA A O 1
ATOM 640 N N . PRO A 1 88 ? -6.672 0.403 -10.967 1.00 97.94 88 PRO A N 1
ATOM 641 C CA . PRO A 1 88 ? -6.061 1.687 -11.306 1.00 97.94 88 PRO A CA 1
ATOM 642 C C . PRO A 1 88 ? -7.070 2.827 -11.117 1.00 97.94 88 PRO A C 1
ATOM 644 O O . PRO A 1 88 ? -8.252 2.672 -11.422 1.00 97.94 88 PRO A O 1
ATOM 647 N N . GLN A 1 89 ? -6.613 3.955 -10.578 1.00 98.19 89 GLN A N 1
ATOM 648 C CA . GLN A 1 89 ? -7.445 5.129 -10.276 1.00 98.19 89 GLN A CA 1
ATOM 649 C C . GLN A 1 89 ? -6.994 6.362 -11.063 1.00 98.19 89 GLN A C 1
ATOM 651 O O . GLN A 1 89 ? -7.814 7.099 -11.604 1.00 98.19 89 GLN A O 1
ATOM 656 N N . SER A 1 90 ? -5.685 6.570 -11.139 1.00 97.31 90 SER A N 1
ATOM 657 C CA . SER A 1 90 ? -5.015 7.625 -11.898 1.00 97.31 90 SER A CA 1
ATOM 658 C C . SER A 1 90 ? -3.571 7.182 -12.159 1.00 97.31 90 SER A C 1
ATOM 660 O O . SER A 1 90 ? -3.175 6.136 -11.633 1.00 97.31 90 SER A O 1
ATOM 662 N N . PRO A 1 91 ? -2.769 7.942 -12.924 1.00 96.50 91 PRO A N 1
ATOM 663 C CA . PRO A 1 91 ? -1.347 7.656 -13.056 1.00 96.50 91 PRO A CA 1
ATOM 664 C C . PRO A 1 91 ? -0.667 7.390 -11.700 1.00 96.50 91 PRO A C 1
ATOM 666 O O . PRO A 1 91 ? -0.934 8.097 -10.724 1.00 96.50 91 PRO A O 1
ATOM 669 N N . GLY A 1 92 ? 0.106 6.307 -11.608 1.00 97.69 92 GLY A N 1
ATOM 670 C CA . GLY A 1 92 ? 0.789 5.822 -10.404 1.00 97.69 92 GLY A CA 1
ATOM 671 C C . GLY A 1 92 ? -0.098 5.371 -9.250 1.00 97.69 92 GLY A C 1
ATOM 672 O O . GLY A 1 92 ? 0.430 4.937 -8.232 1.00 97.69 92 GLY A O 1
ATOM 673 N N . THR A 1 93 ? -1.424 5.483 -9.356 1.00 98.56 93 THR A N 1
ATOM 674 C CA . THR A 1 93 ? -2.331 5.338 -8.212 1.00 98.56 93 THR A CA 1
ATOM 675 C C . THR A 1 93 ? -3.308 4.194 -8.416 1.00 98.56 93 THR A C 1
ATOM 677 O O . THR A 1 93 ? -4.062 4.149 -9.391 1.00 98.56 93 THR A O 1
ATOM 680 N N . TYR A 1 94 ? -3.362 3.305 -7.431 1.00 98.56 94 TYR A N 1
ATOM 681 C CA . TYR A 1 94 ? -4.194 2.110 -7.432 1.00 98.56 94 TYR A CA 1
ATOM 682 C C . TYR A 1 94 ? -4.957 2.010 -6.111 1.00 98.56 94 TYR A C 1
ATOM 684 O O . TYR A 1 94 ? -4.589 2.634 -5.113 1.00 98.56 94 TYR A O 1
ATOM 692 N N . SER A 1 95 ? -6.049 1.247 -6.080 1.00 97.75 95 SER A N 1
ATOM 693 C CA . SER A 1 95 ? -6.788 1.047 -4.833 1.00 97.75 95 SER A CA 1
ATOM 694 C C . SER A 1 95 ? -7.449 -0.317 -4.706 1.00 97.75 95 SER A C 1
ATOM 696 O O . SER A 1 95 ? -7.818 -0.941 -5.699 1.00 97.75 95 SER A O 1
ATOM 698 N N . LEU A 1 96 ? -7.625 -0.734 -3.456 1.00 95.88 96 LEU A N 1
ATOM 699 C CA . LEU A 1 96 ? -8.280 -1.964 -3.032 1.00 95.88 96 LEU A CA 1
ATOM 700 C C . LEU A 1 96 ? -9.359 -1.648 -1.993 1.00 95.88 96 LEU A C 1
ATOM 702 O O . LEU A 1 96 ? -9.137 -0.866 -1.066 1.00 95.88 96 LEU A O 1
ATOM 706 N N . GLN A 1 97 ? -10.527 -2.262 -2.151 1.00 91.06 97 GLN A N 1
ATOM 707 C CA . GLN A 1 97 ? -11.686 -2.095 -1.276 1.00 91.06 97 GLN A CA 1
ATOM 708 C C . GLN A 1 97 ? -11.984 -3.407 -0.570 1.00 91.06 97 GLN A C 1
ATOM 710 O O . GLN A 1 97 ? -11.971 -4.442 -1.212 1.00 91.06 97 GLN A O 1
ATOM 715 N N . GLY A 1 98 ? -12.347 -3.367 0.713 1.00 74.75 98 GLY A N 1
ATOM 716 C CA . GLY A 1 98 ? -12.863 -4.563 1.392 1.00 74.75 98 GLY A CA 1
ATOM 717 C C . GLY A 1 98 ? -11.814 -5.614 1.777 1.00 74.75 98 GLY A C 1
ATOM 718 O O . GLY A 1 98 ? -12.197 -6.668 2.266 1.00 74.75 98 GLY A O 1
ATOM 719 N N . VAL A 1 99 ? -10.521 -5.294 1.673 1.00 73.12 99 VAL A N 1
ATOM 720 C CA . VAL A 1 99 ? -9.360 -6.178 1.931 1.00 73.12 99 VAL A CA 1
ATOM 721 C C . VAL A 1 99 ? -9.159 -6.638 3.390 1.00 73.12 99 VAL A C 1
ATOM 723 O O . VAL A 1 99 ? -8.054 -6.972 3.795 1.00 73.12 99 VAL A O 1
ATOM 726 N N . GLY A 1 100 ? -10.180 -6.608 4.250 1.00 80.50 100 GLY A N 1
ATOM 727 C CA . GLY A 1 100 ? -10.064 -7.089 5.640 1.00 80.50 100 GLY A CA 1
ATOM 728 C C . GLY A 1 100 ? -9.086 -6.310 6.542 1.00 80.50 100 GLY A C 1
ATOM 729 O O . GLY A 1 100 ? -8.806 -6.737 7.659 1.00 80.50 100 GLY A O 1
ATOM 730 N N . LEU A 1 101 ? -8.595 -5.147 6.100 1.00 86.94 101 LEU A N 1
ATOM 731 C CA . LEU A 1 101 ? -7.633 -4.302 6.828 1.00 86.94 101 LEU A CA 1
ATOM 732 C C . LEU A 1 101 ? -8.285 -3.358 7.855 1.00 86.94 101 LEU A C 1
ATOM 734 O O . LEU A 1 101 ? -7.650 -2.428 8.337 1.00 86.94 101 LEU A O 1
ATOM 738 N N . THR A 1 102 ? -9.563 -3.547 8.183 1.00 82.62 102 THR A N 1
ATOM 739 C CA . THR A 1 102 ? -10.288 -2.691 9.141 1.00 82.62 102 THR A CA 1
ATOM 740 C C . THR A 1 102 ? -10.049 -3.081 10.598 1.00 82.62 102 THR A C 1
ATOM 742 O O . THR A 1 102 ? -10.337 -2.293 11.497 1.00 82.62 102 THR A O 1
ATOM 745 N N . LEU A 1 103 ? -9.528 -4.285 10.845 1.00 87.81 103 LEU A N 1
ATOM 746 C CA . LEU A 1 103 ? -9.234 -4.766 12.190 1.00 87.81 103 LEU A CA 1
ATOM 747 C C . LEU A 1 103 ? -7.932 -4.142 12.720 1.00 87.81 103 LEU A C 1
ATOM 749 O O . LEU A 1 103 ? -6.928 -4.139 12.003 1.00 87.81 103 LEU A O 1
ATOM 753 N N . PRO A 1 104 ? -7.901 -3.660 13.976 1.00 91.62 104 PRO A N 1
ATOM 754 C CA . PRO A 1 104 ? -6.663 -3.248 14.625 1.00 91.62 104 PRO A CA 1
ATOM 755 C C . PRO A 1 104 ? -5.625 -4.371 14.673 1.00 91.62 104 PRO A C 1
ATOM 757 O O . PRO A 1 104 ? -5.965 -5.532 14.900 1.00 91.62 104 PRO A O 1
ATOM 760 N N . GLY A 1 105 ? -4.351 -4.015 14.528 1.00 91.69 105 GLY A N 1
ATOM 761 C CA . GLY A 1 105 ? -3.234 -4.952 14.603 1.00 91.69 105 GLY A CA 1
ATOM 762 C C . GLY A 1 105 ? -2.256 -4.831 13.440 1.00 91.69 105 GLY A C 1
ATOM 763 O O . GLY A 1 105 ? -2.309 -3.900 12.637 1.00 91.69 105 GLY A O 1
ATOM 764 N N . LYS A 1 106 ? -1.316 -5.777 13.382 1.00 93.69 106 LYS A N 1
ATOM 765 C CA . LYS A 1 106 ? -0.336 -5.886 12.298 1.00 93.69 106 LYS A CA 1
ATOM 766 C C . LYS A 1 106 ? -0.864 -6.830 11.227 1.00 93.69 106 LYS A C 1
ATOM 768 O O . LYS A 1 106 ? -1.166 -7.979 11.529 1.00 93.69 106 LYS A O 1
ATOM 773 N N . HIS A 1 107 ? -0.887 -6.356 9.991 1.00 94.00 107 HIS A N 1
ATOM 774 C CA . HIS A 1 107 ? -1.267 -7.122 8.809 1.00 94.00 107 HIS A CA 1
ATOM 775 C C . HIS A 1 107 ? -0.033 -7.303 7.936 1.00 94.00 107 HIS A C 1
ATOM 777 O O . HIS A 1 107 ? 0.539 -6.316 7.467 1.00 94.00 107 HIS A O 1
ATOM 783 N N . ALA A 1 108 ? 0.409 -8.546 7.761 1.00 94.88 108 ALA A N 1
ATOM 784 C CA . ALA A 1 108 ? 1.462 -8.864 6.807 1.00 94.88 108 ALA A CA 1
ATOM 785 C C . ALA A 1 108 ? 0.874 -8.834 5.394 1.00 94.88 108 ALA A C 1
ATOM 787 O O . ALA A 1 108 ? -0.212 -9.361 5.165 1.00 94.88 108 ALA A O 1
ATOM 788 N N . LEU A 1 109 ? 1.593 -8.205 4.471 1.00 96.69 109 LEU A N 1
ATOM 789 C CA . LEU A 1 109 ? 1.189 -8.051 3.082 1.00 96.69 109 LEU A CA 1
ATOM 790 C C . LEU A 1 109 ? 2.253 -8.678 2.191 1.00 96.69 109 LEU A C 1
ATOM 792 O O . LEU A 1 109 ? 3.446 -8.398 2.363 1.00 96.69 109 LEU A O 1
ATOM 796 N N . VAL A 1 110 ? 1.815 -9.474 1.220 1.00 97.69 110 VAL A N 1
ATOM 797 C CA . VAL A 1 110 ? 2.658 -9.937 0.113 1.00 97.69 110 VAL A CA 1
ATOM 798 C C . VAL A 1 110 ? 2.093 -9.340 -1.162 1.00 97.69 110 VAL A C 1
ATOM 800 O O . VAL A 1 110 ? 0.919 -9.509 -1.467 1.00 97.69 110 VAL A O 1
ATOM 803 N N . ILE A 1 111 ? 2.909 -8.584 -1.883 1.00 98.56 111 ILE A N 1
ATOM 804 C CA . ILE A 1 111 ? 2.453 -7.766 -3.000 1.00 98.56 111 ILE A CA 1
ATOM 805 C C . ILE A 1 111 ? 3.233 -8.175 -4.240 1.00 98.56 111 ILE A C 1
ATOM 807 O O . ILE A 1 111 ? 4.456 -8.079 -4.263 1.00 98.56 111 ILE A O 1
ATOM 811 N N . THR A 1 112 ? 2.528 -8.620 -5.272 1.00 98.69 112 THR A N 1
ATOM 812 C CA . THR A 1 112 ? 3.126 -8.933 -6.571 1.00 98.69 112 THR A CA 1
ATOM 813 C C . THR A 1 112 ? 2.819 -7.797 -7.533 1.00 98.69 112 THR A C 1
ATOM 815 O O . THR A 1 112 ? 1.655 -7.491 -7.792 1.00 98.69 112 THR A O 1
ATOM 818 N N . VAL A 1 113 ? 3.861 -7.163 -8.061 1.00 98.62 113 VAL A N 1
ATOM 819 C CA . VAL A 1 113 ? 3.760 -6.081 -9.043 1.00 98.62 113 VAL A CA 1
ATOM 820 C C . VAL A 1 113 ? 4.245 -6.606 -10.382 1.00 98.62 113 VAL A C 1
ATOM 822 O O . VAL A 1 113 ? 5.386 -7.045 -10.507 1.00 98.62 113 VAL A O 1
ATOM 825 N N . LEU A 1 114 ? 3.381 -6.554 -11.389 1.00 98.56 114 LEU A N 1
ATOM 826 C CA . LEU A 1 114 ? 3.695 -6.966 -12.748 1.00 98.56 114 LEU A CA 1
ATOM 827 C C . LEU A 1 114 ? 3.609 -5.760 -13.681 1.00 98.56 114 LEU A C 1
ATOM 829 O O . LEU A 1 114 ? 2.618 -5.026 -13.677 1.00 98.56 114 LEU A O 1
ATOM 833 N N . SER A 1 115 ? 4.628 -5.613 -14.516 1.00 97.19 115 SER A N 1
ATOM 834 C CA . SER A 1 115 ? 4.642 -4.736 -15.684 1.00 97.19 115 SER A CA 1
ATOM 835 C C . SER A 1 115 ? 4.875 -5.575 -16.945 1.00 97.19 115 SER A C 1
ATOM 837 O O . SER A 1 115 ? 4.964 -6.803 -16.879 1.00 97.19 115 SER A O 1
ATOM 839 N N . ASP A 1 116 ? 5.011 -4.927 -18.099 1.00 95.94 116 ASP A N 1
ATOM 840 C CA . ASP A 1 116 ? 5.406 -5.616 -19.333 1.00 95.94 116 ASP A CA 1
ATOM 841 C C . ASP A 1 116 ? 6.885 -6.054 -19.325 1.00 95.94 116 ASP A C 1
ATOM 843 O O . ASP A 1 116 ? 7.277 -6.915 -20.111 1.00 95.94 116 ASP A O 1
ATOM 847 N N . ALA A 1 117 ? 7.713 -5.473 -18.448 1.00 95.50 117 ALA A N 1
ATOM 848 C CA . ALA A 1 117 ? 9.163 -5.675 -18.433 1.00 95.50 117 ALA A CA 1
ATOM 849 C C . ALA A 1 117 ? 9.672 -6.473 -17.224 1.00 95.50 117 ALA A C 1
ATOM 851 O O . ALA A 1 117 ? 10.745 -7.070 -17.296 1.00 95.50 117 ALA A O 1
ATOM 852 N N . TYR A 1 118 ? 8.939 -6.473 -16.110 1.00 97.56 118 TYR A N 1
ATOM 853 C CA . TYR A 1 118 ? 9.400 -7.072 -14.863 1.00 97.56 118 TYR A CA 1
ATOM 854 C C . TYR A 1 118 ? 8.255 -7.616 -14.010 1.00 97.56 118 TYR A C 1
ATOM 856 O O . TYR A 1 118 ? 7.085 -7.257 -14.155 1.00 97.56 118 TYR A O 1
ATOM 864 N N . THR A 1 119 ? 8.625 -8.488 -13.078 1.00 98.31 119 THR A N 1
ATOM 865 C CA . THR A 1 119 ? 7.775 -8.934 -11.977 1.00 98.31 119 THR A CA 1
ATOM 866 C C . THR A 1 119 ? 8.549 -8.750 -10.685 1.00 98.31 119 THR A C 1
ATOM 868 O O . THR A 1 119 ? 9.669 -9.237 -10.563 1.00 98.31 119 THR A O 1
ATOM 871 N N . GLU A 1 120 ? 7.943 -8.047 -9.739 1.00 98.31 120 GLU A N 1
ATOM 872 C CA . GLU A 1 1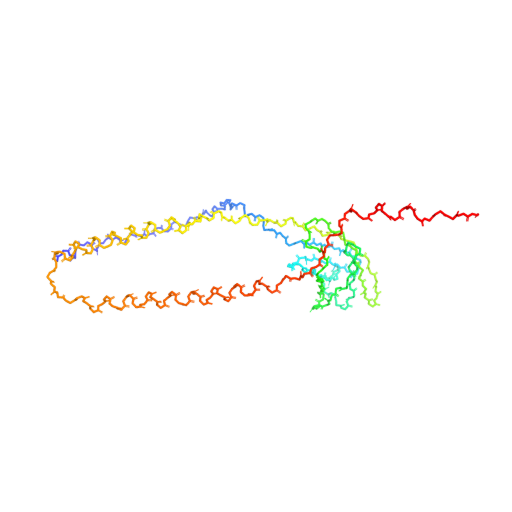20 ? 8.512 -7.751 -8.431 1.00 98.31 120 GLU A CA 1
ATOM 873 C C . GLU A 1 120 ? 7.631 -8.347 -7.337 1.00 98.31 120 GLU A C 1
ATOM 875 O O . GLU A 1 120 ? 6.402 -8.266 -7.398 1.00 98.31 120 GLU A O 1
ATOM 880 N N . LEU A 1 121 ? 8.266 -8.935 -6.324 1.00 98.25 121 LEU A N 1
ATOM 881 C CA . LEU A 1 121 ? 7.600 -9.440 -5.129 1.00 98.25 121 LEU A CA 1
ATOM 882 C C . LEU A 1 121 ? 8.032 -8.593 -3.934 1.00 98.25 121 LEU A C 1
ATOM 884 O O . LEU A 1 121 ? 9.189 -8.625 -3.520 1.00 98.25 121 LEU A O 1
ATOM 888 N N . LEU A 1 122 ? 7.089 -7.851 -3.368 1.00 98.50 122 LEU A N 1
ATOM 889 C CA . LEU A 1 122 ? 7.302 -6.983 -2.223 1.00 98.50 122 LEU A CA 1
ATOM 890 C C . LEU A 1 122 ? 6.646 -7.589 -0.986 1.00 98.50 122 LEU A C 1
ATOM 892 O O . LEU A 1 122 ? 5.580 -8.201 -1.054 1.00 98.50 122 LEU A O 1
ATOM 896 N N . THR A 1 123 ? 7.264 -7.369 0.168 1.00 97.62 123 THR A N 1
ATOM 897 C CA . THR A 1 123 ? 6.641 -7.643 1.464 1.00 97.62 123 THR A CA 1
ATOM 898 C C . THR A 1 123 ? 6.534 -6.353 2.258 1.00 97.62 123 THR A C 1
ATOM 900 O O . THR A 1 123 ? 7.377 -5.456 2.151 1.00 97.62 123 THR A O 1
ATOM 903 N N . ALA A 1 124 ? 5.457 -6.234 3.026 1.00 97.25 124 ALA A N 1
ATOM 904 C CA . ALA A 1 124 ? 5.221 -5.095 3.896 1.00 97.25 124 ALA A CA 1
ATOM 905 C C . ALA A 1 124 ? 4.424 -5.513 5.134 1.00 97.25 124 ALA A C 1
ATOM 907 O O . ALA A 1 124 ? 3.840 -6.593 5.204 1.00 97.25 124 ALA A O 1
ATOM 908 N N . THR A 1 125 ? 4.393 -4.642 6.137 1.00 96.12 125 THR A N 1
ATOM 909 C CA . THR A 1 125 ? 3.502 -4.791 7.289 1.00 96.12 125 THR A CA 1
ATOM 910 C C . THR A 1 125 ? 2.743 -3.494 7.487 1.00 96.12 125 THR A C 1
ATOM 912 O O . THR A 1 125 ? 3.349 -2.447 7.702 1.00 96.12 125 THR A O 1
ATOM 915 N N . LEU A 1 126 ? 1.416 -3.569 7.444 1.00 95.56 126 LEU A N 1
ATOM 916 C CA . LEU A 1 126 ? 0.540 -2.453 7.768 1.00 95.56 126 LEU A CA 1
ATOM 917 C C . LEU A 1 126 ? 0.099 -2.577 9.226 1.00 95.56 126 LEU A C 1
ATOM 919 O O . LEU A 1 126 ? -0.496 -3.578 9.616 1.00 95.56 126 LEU A O 1
ATOM 923 N N . THR A 1 127 ? 0.384 -1.563 10.041 1.00 94.38 127 THR A N 1
ATOM 924 C CA . THR A 1 127 ? -0.085 -1.524 11.433 1.00 94.38 127 T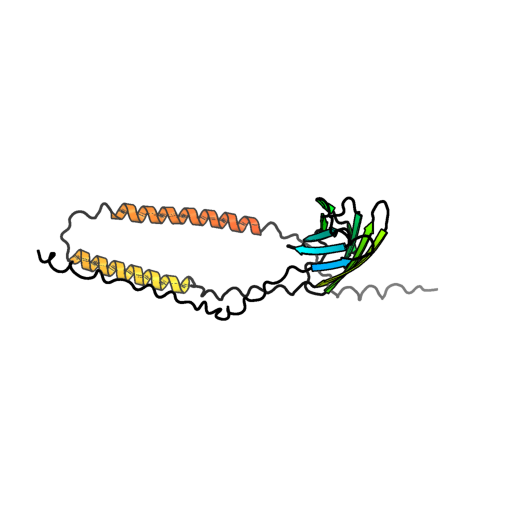HR A CA 1
ATOM 925 C C . THR A 1 127 ? -1.301 -0.618 11.534 1.00 94.38 127 THR A C 1
ATOM 927 O O . THR A 1 127 ? -1.184 0.589 11.343 1.00 94.38 127 THR A O 1
ATOM 930 N N . VAL A 1 128 ? -2.455 -1.204 11.837 1.00 93.06 128 VAL A N 1
ATOM 931 C CA . VAL A 1 128 ? -3.721 -0.500 12.044 1.00 93.06 128 VAL A CA 1
ATOM 932 C C . VAL A 1 128 ? -3.889 -0.252 13.548 1.00 93.06 128 VAL A C 1
ATOM 934 O O . VAL A 1 128 ? -3.866 -1.215 14.322 1.00 93.06 128 VAL A O 1
ATOM 937 N N . PRO A 1 129 ? -4.010 1.008 13.999 1.00 90.25 129 PRO A N 1
ATOM 938 C CA . PRO A 1 129 ? -4.180 1.321 15.407 1.00 90.25 129 PRO A CA 1
ATOM 939 C C . PRO A 1 129 ? -5.545 0.831 15.914 1.00 90.25 129 PRO A C 1
ATOM 941 O O . PRO A 1 129 ? -6.490 0.671 15.134 1.00 90.25 129 PRO A O 1
ATOM 944 N N . PRO A 1 130 ? -5.677 0.569 17.224 1.00 86.56 130 PRO A N 1
ATOM 945 C CA . PRO A 1 130 ? -6.985 0.379 17.830 1.00 86.56 130 PRO A CA 1
ATOM 946 C C . PRO A 1 130 ? -7.809 1.649 17.637 1.00 86.56 130 PRO A C 1
ATOM 948 O O . PRO A 1 130 ? -7.351 2.730 17.992 1.00 86.56 130 PRO A O 1
ATOM 951 N N . SER A 1 131 ? -9.030 1.510 17.110 1.00 75.81 131 SER A N 1
ATOM 952 C CA . SER A 1 131 ? -9.960 2.636 17.025 1.00 75.81 131 SER A CA 1
ATOM 953 C C . SER A 1 131 ? -10.100 3.244 18.415 1.00 75.81 131 SER A C 1
ATOM 955 O O . SER A 1 131 ? -10.584 2.573 19.331 1.00 75.81 131 SER A O 1
ATOM 957 N N . ALA A 1 132 ? -9.704 4.507 18.579 1.00 65.19 132 ALA A N 1
ATOM 958 C CA . ALA A 1 132 ? -10.034 5.250 19.779 1.00 65.19 132 ALA A CA 1
ATOM 959 C C . ALA A 1 132 ? -11.562 5.291 19.860 1.00 65.19 132 ALA A C 1
ATOM 961 O O . ALA A 1 132 ? -12.223 5.965 19.067 1.00 65.19 132 ALA A O 1
ATOM 962 N N . ALA A 1 133 ? -12.149 4.505 20.766 1.00 54.66 133 ALA A N 1
ATOM 963 C CA . ALA A 1 133 ? -13.553 4.660 21.089 1.00 54.66 133 ALA A CA 1
ATOM 964 C C . ALA A 1 133 ? -13.715 6.127 21.483 1.00 54.66 133 ALA A C 1
ATOM 966 O O . ALA A 1 133 ? -13.105 6.582 22.451 1.00 54.66 133 ALA A O 1
ATOM 967 N N . THR A 1 134 ? -14.459 6.887 20.680 1.00 44.78 134 THR A N 1
ATOM 968 C CA . THR A 1 134 ? -14.813 8.252 21.039 1.00 44.78 134 THR A CA 1
ATOM 969 C C . THR A 1 134 ? -15.605 8.129 22.328 1.00 44.78 134 THR A C 1
ATOM 971 O O . THR A 1 134 ? -16.771 7.739 22.308 1.00 44.78 134 THR A O 1
ATOM 974 N N . VAL A 1 135 ? -14.953 8.388 23.462 1.00 49.09 135 VAL A N 1
ATOM 975 C CA . VAL A 1 135 ? -15.648 8.605 24.720 1.00 49.09 135 VAL A CA 1
ATOM 976 C C . VAL A 1 135 ? -16.463 9.855 24.456 1.00 49.09 135 VAL A C 1
ATOM 978 O O . VAL A 1 135 ? -15.921 10.960 24.405 1.00 49.09 135 VAL A O 1
ATOM 981 N N . ALA A 1 136 ? -17.746 9.663 24.146 1.00 53.31 136 ALA A N 1
ATOM 982 C CA . ALA A 1 136 ? -18.662 10.772 24.005 1.00 53.31 136 ALA A CA 1
ATOM 983 C C . ALA A 1 136 ? -18.515 11.607 25.284 1.00 53.31 136 ALA A C 1
ATOM 985 O O . ALA A 1 136 ? -18.557 11.023 26.373 1.00 53.31 136 ALA A O 1
ATOM 986 N N . PRO A 1 137 ? -18.275 12.928 25.186 1.00 57.31 137 PRO A N 1
ATOM 987 C CA . PRO A 1 137 ? -18.241 13.756 26.377 1.00 57.31 137 PRO A CA 1
ATOM 988 C C . PRO A 1 137 ? -19.544 13.507 27.127 1.00 57.31 137 PRO A C 1
ATOM 990 O O . PRO A 1 137 ? -20.608 13.498 26.500 1.00 57.31 137 PRO A O 1
ATOM 993 N N . ASP A 1 138 ? -19.434 13.252 28.430 1.00 51.00 138 ASP A N 1
ATOM 994 C CA . ASP A 1 138 ? -20.562 13.024 29.326 1.00 51.00 138 ASP A CA 1
ATOM 995 C C . ASP A 1 138 ? -21.426 14.291 29.308 1.00 51.00 138 ASP A C 1
ATOM 997 O O . ASP A 1 138 ? -21.198 15.267 30.025 1.00 51.00 138 ASP A O 1
ATOM 1001 N N . ARG A 1 139 ? -22.336 14.359 28.334 1.00 55.88 139 ARG A N 1
ATOM 1002 C CA . ARG A 1 139 ? -23.247 15.477 28.165 1.00 55.88 139 ARG A CA 1
ATOM 1003 C C . ARG A 1 139 ? -24.240 15.293 29.301 1.00 55.88 139 ARG A C 1
ATOM 1005 O O . 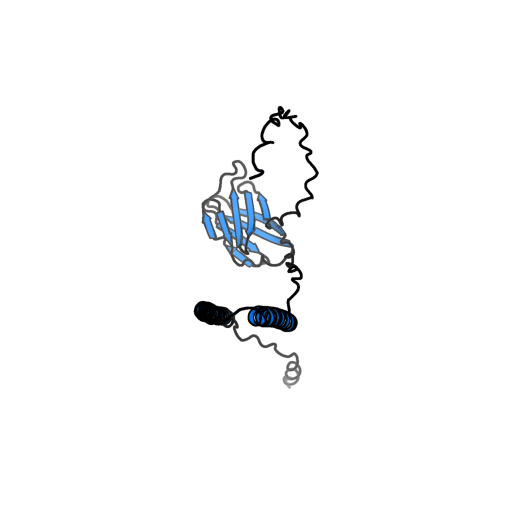ARG A 1 139 ? -24.920 14.266 29.291 1.00 55.88 139 ARG A O 1
ATOM 1012 N N . PRO A 1 140 ? -24.359 16.236 30.255 1.00 62.38 140 PRO A N 1
ATOM 1013 C CA . PRO A 1 140 ? -25.379 16.124 31.282 1.00 62.38 140 PRO A CA 1
ATOM 1014 C C . PRO A 1 140 ? -26.720 15.998 30.566 1.00 62.38 140 PRO A C 1
ATOM 1016 O O . PRO A 1 140 ? -27.184 16.933 29.907 1.00 62.38 140 PRO A O 1
ATOM 1019 N N . SER A 1 141 ? -27.303 14.802 30.616 1.00 61.25 141 SER A N 1
ATOM 1020 C CA . SER A 1 141 ? -28.604 14.555 30.028 1.00 61.25 141 SER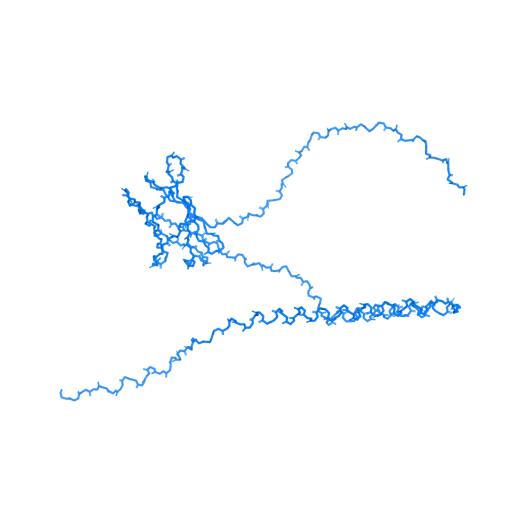 A CA 1
ATOM 1021 C C . SER A 1 141 ? -29.594 15.339 30.875 1.00 61.25 141 SER A C 1
ATOM 1023 O O . SER A 1 141 ? -29.840 15.034 32.044 1.00 61.25 141 SER A O 1
ATOM 1025 N N . LEU A 1 142 ? -30.122 16.425 30.312 1.00 62.53 142 LEU A N 1
ATOM 1026 C CA . LEU A 1 142 ? -31.260 17.100 30.909 1.00 62.53 142 LEU A CA 1
ATOM 1027 C C . LEU A 1 142 ? -32.454 16.169 30.697 1.00 62.53 142 LEU A C 1
ATOM 1029 O O . LEU A 1 142 ? -33.148 16.248 29.685 1.00 62.53 142 LEU A O 1
ATOM 1033 N N . SER A 1 143 ? -32.619 15.213 31.612 1.00 66.31 143 SER A N 1
ATOM 1034 C CA . SER A 1 143 ? -33.744 14.291 31.581 1.00 66.31 143 SER A CA 1
ATOM 1035 C C . SER A 1 143 ? -35.030 15.114 31.589 1.00 66.31 143 SER A C 1
ATOM 1037 O O . SER A 1 143 ? -35.173 16.070 32.359 1.00 66.31 143 SER A O 1
ATOM 1039 N N . TRP A 1 144 ? -35.956 14.779 30.693 1.00 62.84 144 TRP A N 1
ATOM 1040 C CA . TRP A 1 144 ? -37.190 15.544 30.497 1.00 62.84 144 TRP A CA 1
ATOM 1041 C C . TRP A 1 144 ? -38.008 15.653 31.798 1.00 62.84 144 TRP A C 1
ATOM 1043 O O . TRP A 1 144 ? -38.644 16.674 32.060 1.00 62.84 144 TRP A O 1
ATOM 1053 N N . ASP A 1 145 ? -37.859 14.661 32.681 1.00 64.44 145 ASP A N 1
ATOM 1054 C CA . ASP A 1 145 ? -38.432 14.617 34.030 1.00 64.44 145 ASP A CA 1
ATOM 1055 C C . ASP A 1 145 ? -37.958 15.764 34.942 1.00 64.44 145 ASP A C 1
ATOM 1057 O O . ASP A 1 145 ? -38.686 16.191 35.836 1.00 64.44 145 ASP A O 1
ATOM 1061 N N . LYS A 1 146 ? -36.749 16.302 34.715 1.00 64.81 146 LYS A N 1
ATOM 1062 C CA . LYS A 1 146 ? -36.189 17.447 35.457 1.00 64.81 146 LYS A CA 1
ATOM 1063 C C . LYS A 1 146 ? -36.437 18.787 34.762 1.00 64.81 146 LYS A C 1
ATOM 1065 O O . LYS A 1 146 ? -36.462 19.818 35.430 1.00 64.81 146 LYS A O 1
ATOM 1070 N N . ALA A 1 147 ? -36.653 18.788 33.446 1.00 68.31 147 ALA A N 1
ATOM 1071 C CA . ALA A 1 147 ? -36.964 19.997 32.681 1.00 68.31 147 ALA A CA 1
ATOM 1072 C C . ALA A 1 147 ? -38.399 20.498 32.935 1.00 68.31 147 ALA A C 1
ATOM 1074 O O . ALA A 1 147 ? -38.632 21.705 33.023 1.00 68.31 147 ALA A O 1
ATOM 1075 N N . LEU A 1 148 ? -39.353 19.578 33.118 1.00 73.94 148 LEU A N 1
ATOM 1076 C CA . LEU A 1 148 ? -40.763 19.892 33.356 1.00 73.94 148 LEU A CA 1
ATOM 1077 C C . LEU A 1 148 ? -41.022 20.763 34.608 1.00 73.94 148 LEU A C 1
ATOM 1079 O O . LEU A 1 148 ? -41.706 21.781 34.471 1.00 73.94 148 LEU A O 1
ATOM 1083 N N . PRO A 1 149 ? -40.479 20.463 35.809 1.00 74.50 149 PRO A N 1
ATOM 1084 C CA . PRO A 1 149 ? -40.706 21.310 36.982 1.00 74.50 149 PRO A CA 1
ATOM 1085 C C . PRO A 1 149 ? -40.074 22.704 36.846 1.00 74.50 149 PRO A C 1
ATOM 1087 O O . PRO A 1 149 ? -40.641 23.673 37.348 1.00 74.50 149 PRO A O 1
ATOM 1090 N N . ILE A 1 150 ? -38.948 22.836 36.133 1.00 76.62 150 ILE A N 1
ATOM 1091 C CA . ILE A 1 150 ? -38.281 24.130 35.905 1.00 76.62 150 ILE A CA 1
ATOM 1092 C C . ILE A 1 150 ? -39.124 25.012 34.977 1.00 76.62 150 ILE A C 1
ATOM 1094 O O . ILE A 1 150 ? -39.328 26.192 35.265 1.00 76.62 150 ILE A O 1
ATOM 1098 N N . LEU A 1 151 ? -39.666 24.440 33.897 1.00 78.81 151 LEU A N 1
ATOM 1099 C CA . LEU A 1 151 ? -40.554 25.162 32.985 1.00 78.81 151 LEU A CA 1
ATOM 1100 C C . LEU A 1 151 ? -41.859 25.574 33.674 1.00 78.81 151 LEU A C 1
ATOM 1102 O O . LEU A 1 151 ? -42.277 26.721 33.536 1.00 78.81 151 LEU A O 1
ATOM 1106 N N . LEU A 1 152 ? -42.462 24.694 34.481 1.00 82.62 152 LEU A N 1
ATOM 1107 C CA . LEU A 1 152 ? -43.672 25.020 35.244 1.00 82.62 152 LEU A CA 1
ATOM 1108 C C . LEU A 1 152 ? -43.424 26.124 36.282 1.00 82.62 152 LEU A C 1
ATOM 1110 O O . LEU A 1 152 ? -44.236 27.043 36.393 1.00 82.62 152 LEU A O 1
ATOM 1114 N N . ALA A 1 153 ? -42.296 26.085 36.998 1.00 84.25 153 ALA A N 1
ATOM 1115 C CA . ALA A 1 153 ? -41.918 27.136 37.941 1.00 84.25 153 ALA A CA 1
ATOM 1116 C C . ALA A 1 153 ? -41.670 28.480 37.233 1.00 84.25 153 ALA A C 1
ATOM 1118 O O . ALA A 1 153 ? -42.134 29.520 37.706 1.00 84.25 153 ALA A O 1
ATOM 1119 N N . GLY A 1 154 ? -41.005 28.462 36.071 1.00 83.06 154 GLY A N 1
ATOM 1120 C CA . GLY A 1 154 ? -40.803 29.644 35.231 1.00 83.06 154 GLY A CA 1
ATOM 1121 C C . GLY A 1 154 ? -42.123 30.238 34.732 1.00 83.06 154 GLY A C 1
ATOM 1122 O O . GLY A 1 154 ? -42.368 31.432 34.904 1.00 83.06 154 GLY A O 1
ATOM 1123 N N . CYS A 1 155 ? -43.018 29.406 34.192 1.00 86.00 155 CYS A N 1
ATOM 1124 C CA . CYS A 1 155 ? -44.351 29.825 33.756 1.00 86.00 155 CYS A CA 1
ATOM 1125 C C . CYS A 1 155 ? -45.191 30.388 34.913 1.00 86.00 155 CYS A C 1
ATOM 1127 O O . CYS A 1 155 ? -45.860 31.406 34.738 1.00 86.00 155 CYS A O 1
ATOM 1129 N N . LEU A 1 156 ? -45.130 29.780 36.102 1.00 89.62 156 LEU A N 1
ATOM 1130 C CA . LEU A 1 156 ? -45.847 30.261 37.283 1.00 89.62 156 LEU A CA 1
ATOM 1131 C C . LEU A 1 156 ? -45.308 31.614 37.769 1.00 89.62 156 LEU A C 1
ATOM 1133 O O . LEU A 1 156 ? -46.095 32.504 38.088 1.00 89.62 156 LEU A O 1
ATOM 1137 N N . ALA A 1 157 ? -43.987 31.806 37.783 1.00 85.25 157 ALA A N 1
ATOM 1138 C CA . ALA A 1 157 ? -43.374 33.084 38.145 1.00 85.25 157 ALA A CA 1
ATOM 1139 C C . ALA A 1 157 ? -43.769 34.202 37.164 1.00 85.25 157 ALA A C 1
ATOM 1141 O O . ALA A 1 157 ? -44.137 35.299 37.592 1.00 85.25 157 ALA A O 1
ATOM 1142 N N . ILE A 1 158 ? -43.773 33.904 35.860 1.00 86.06 158 ILE A N 1
ATOM 1143 C CA . ILE A 1 158 ? -44.236 34.826 34.813 1.00 86.06 158 ILE A CA 1
ATOM 1144 C C . ILE A 1 158 ? -45.721 35.160 35.009 1.00 86.06 158 ILE A C 1
ATOM 1146 O O . ILE A 1 158 ? -46.095 36.332 34.989 1.00 86.06 158 ILE A O 1
ATOM 1150 N N . TYR A 1 159 ? -46.563 34.156 35.270 1.00 84.38 159 TYR A N 1
ATOM 1151 C CA . TYR A 1 159 ? -47.994 34.342 35.515 1.00 84.38 159 TYR A CA 1
ATOM 1152 C C . TYR A 1 159 ? -48.275 35.207 36.755 1.00 84.38 159 TYR A C 1
ATOM 1154 O O . TYR A 1 159 ? -49.104 36.115 36.707 1.00 84.38 159 TYR A O 1
ATOM 1162 N N . LEU A 1 160 ? -47.561 34.984 37.863 1.00 90.00 160 LEU A N 1
ATOM 1163 C CA . LEU A 1 160 ? -47.713 35.779 39.086 1.00 90.00 160 LEU A CA 1
ATOM 1164 C C . LEU A 1 160 ? -47.207 37.217 38.908 1.00 90.00 160 LEU A C 1
ATOM 1166 O O . LEU A 1 160 ? -47.847 38.153 39.394 1.00 90.00 160 LEU A O 1
ATOM 1170 N N . GLY A 1 161 ? -46.101 37.405 38.180 1.00 81.19 161 GLY A N 1
ATOM 1171 C CA . GLY A 1 161 ? -45.599 38.726 37.800 1.00 81.19 161 GLY A CA 1
ATOM 1172 C C . GLY A 1 161 ? -46.605 39.496 36.944 1.00 81.19 161 GLY A C 1
ATOM 1173 O O . GLY A 1 161 ? -46.875 40.667 37.207 1.00 81.19 161 GLY A O 1
ATOM 1174 N N . TRP A 1 162 ? -47.232 38.809 35.987 1.00 77.38 162 TRP A N 1
ATOM 1175 C CA . TRP A 1 162 ? -48.294 39.360 35.147 1.00 77.38 162 TRP A CA 1
ATOM 1176 C C . TRP A 1 162 ? -49.559 39.707 35.945 1.00 77.38 162 TRP A C 1
ATOM 1178 O O . TRP A 1 162 ? -50.107 40.798 35.802 1.00 77.38 162 TRP A O 1
ATOM 1188 N N . ARG A 1 163 ? -49.996 38.835 36.865 1.00 83.69 163 ARG A N 1
ATOM 1189 C CA . ARG A 1 163 ? -51.158 39.102 37.731 1.00 83.69 163 ARG A CA 1
ATOM 1190 C C . ARG A 1 163 ? -50.937 40.330 38.614 1.00 83.69 163 ARG A C 1
ATOM 1192 O O . ARG A 1 163 ? -51.857 41.114 38.832 1.00 83.69 163 ARG A O 1
ATOM 1199 N N . LYS A 1 164 ? -49.711 40.503 39.117 1.00 79.38 164 LYS A N 1
ATOM 1200 C CA . LYS A 1 164 ? -49.340 41.648 39.953 1.00 79.38 164 LYS A CA 1
ATOM 1201 C C . LYS A 1 164 ? -49.278 42.950 39.148 1.00 79.38 164 LYS A C 1
ATOM 1203 O O . LYS A 1 164 ? -49.695 43.975 39.672 1.00 79.38 164 LYS A O 1
ATOM 1208 N N . SER A 1 165 ? -48.823 42.917 37.892 1.00 69.81 165 SER A N 1
ATOM 1209 C CA . SER A 1 165 ? -48.799 44.101 37.015 1.00 69.81 165 SER A CA 1
ATOM 1210 C C . SER A 1 165 ? -50.180 44.483 36.459 1.00 69.81 165 SER A C 1
ATOM 1212 O O . SER A 1 165 ? -50.439 45.663 36.211 1.00 69.81 165 SER A O 1
ATOM 1214 N N . HIS A 1 166 ? -51.099 43.520 36.325 1.00 59.06 166 HIS A N 1
ATOM 1215 C CA . HIS A 1 166 ? -52.496 43.773 35.942 1.00 59.06 166 HIS A CA 1
ATOM 1216 C C . HIS A 1 166 ? -53.361 44.321 37.083 1.00 59.06 166 HIS A C 1
ATOM 1218 O O . HIS A 1 166 ? -54.337 45.016 36.824 1.00 59.06 166 HIS A O 1
ATOM 1224 N N . ALA A 1 167 ? -52.993 44.090 38.346 1.00 63.56 167 ALA A N 1
ATOM 1225 C CA . ALA A 1 167 ? -53.683 44.702 39.485 1.00 63.56 167 ALA A CA 1
ATOM 1226 C C . ALA A 1 167 ? -53.453 46.227 39.591 1.00 63.56 167 ALA A C 1
ATOM 1228 O O . ALA A 1 167 ? -54.176 46.906 40.315 1.00 63.56 167 ALA A O 1
ATOM 1229 N N . SER A 1 168 ? -52.454 46.767 38.882 1.00 60.16 168 SER A N 1
ATOM 1230 C CA . SER A 1 168 ? -52.046 48.176 38.952 1.00 60.16 168 SER A CA 1
ATOM 1231 C C . SER A 1 168 ? -52.250 48.964 37.652 1.00 60.16 168 SER A C 1
ATOM 1233 O O . SER A 1 168 ? -51.840 50.120 37.585 1.00 60.16 168 SER A O 1
ATOM 1235 N N . SER A 1 169 ? -52.849 48.375 36.612 1.00 53.28 169 SER A N 1
ATOM 1236 C CA . SER A 1 169 ? -53.045 49.036 35.314 1.00 53.28 169 SER A CA 1
ATOM 1237 C C . SER A 1 169 ? -54.530 49.132 34.946 1.00 53.28 169 SER A C 1
ATOM 1239 O O . SER A 1 169 ? -55.233 48.133 34.833 1.00 53.28 169 SER A O 1
ATOM 1241 N N . HIS A 1 170 ? -55.021 50.363 34.764 1.00 50.00 170 HIS A N 1
ATOM 1242 C CA . HIS A 1 170 ? -56.336 50.627 34.169 1.00 50.00 170 HIS A CA 1
ATOM 1243 C C . HIS A 1 170 ? -56.408 50.036 32.743 1.00 50.00 170 HIS A C 1
ATOM 1245 O O . HIS A 1 170 ? -55.423 50.113 32.002 1.00 50.00 170 HIS A O 1
ATOM 1251 N N . PRO A 1 171 ? -57.554 49.465 32.322 1.00 52.56 171 PRO A N 1
ATOM 1252 C CA . PRO A 1 171 ? -57.640 48.675 31.103 1.00 52.56 171 PRO A CA 1
ATOM 1253 C C . PRO A 1 171 ? -57.693 49.587 29.877 1.00 52.56 171 PRO A C 1
ATOM 1255 O O . PRO A 1 171 ? -58.726 50.176 29.571 1.00 52.56 171 PRO A O 1
ATOM 1258 N N . SER A 1 172 ?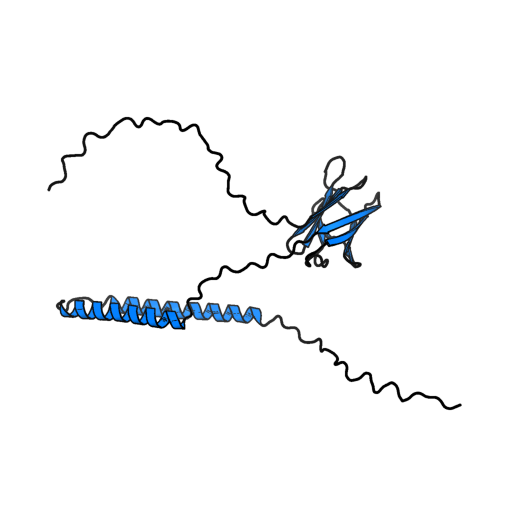 -56.596 49.680 29.131 1.00 57.44 172 SER A N 1
ATOM 1259 C CA . SER A 1 172 ? -56.662 50.143 27.745 1.00 57.44 172 SER A CA 1
ATOM 1260 C C . SER A 1 172 ? -55.516 49.555 26.913 1.00 57.44 172 SER A C 1
ATOM 1262 O O . SER A 1 172 ? -54.351 49.848 27.140 1.00 57.44 172 SER A O 1
ATOM 1264 N N . ILE A 1 173 ? -55.894 48.738 25.919 1.00 55.00 173 ILE A N 1
ATOM 1265 C CA . ILE A 1 173 ? -55.120 48.437 24.695 1.00 55.00 173 ILE A CA 1
ATOM 1266 C C . ILE A 1 173 ? -54.007 47.360 24.814 1.00 55.00 173 ILE A C 1
ATOM 1268 O O . ILE A 1 173 ? -52.879 47.574 24.388 1.00 55.00 173 ILE A O 1
ATOM 1272 N N . HIS A 1 174 ? -54.313 46.141 25.291 1.00 47.03 174 HIS A N 1
ATOM 1273 C CA . HIS A 1 174 ? -53.372 44.997 25.174 1.00 47.03 174 HIS A CA 1
ATOM 1274 C C . HIS A 1 174 ? -53.957 43.676 24.629 1.00 47.03 174 HIS A C 1
ATOM 1276 O O . HIS A 1 174 ? -53.217 42.711 24.455 1.00 47.03 174 HIS A O 1
ATOM 1282 N N . HIS A 1 175 ? -55.247 43.607 24.274 1.00 53.94 175 HIS A N 1
ATOM 1283 C CA . HIS A 1 175 ? -55.844 42.349 23.788 1.00 53.94 175 HIS A CA 1
ATOM 1284 C C . HIS A 1 175 ? -55.373 41.917 22.385 1.00 53.94 175 HIS A C 1
ATOM 1286 O O . HIS A 1 175 ? -55.472 40.741 22.048 1.00 53.94 175 HIS A O 1
ATOM 1292 N N . PHE A 1 176 ? -54.830 42.828 21.570 1.00 46.31 176 PHE A N 1
ATOM 1293 C CA . PHE A 1 176 ? -54.531 42.538 20.161 1.00 46.31 176 PHE A CA 1
ATOM 1294 C C . PHE A 1 176 ? -53.159 41.885 19.924 1.00 46.31 176 PHE A C 1
ATOM 1296 O O . PHE A 1 176 ? -52.982 41.144 18.962 1.00 46.31 176 PHE A O 1
ATOM 1303 N N . THR A 1 177 ? -52.183 42.105 20.806 1.00 52.12 177 THR A N 1
ATOM 1304 C CA . THR A 1 177 ? -50.819 41.569 20.648 1.00 52.12 177 THR A CA 1
ATOM 1305 C C . THR A 1 177 ? -50.660 40.140 21.177 1.00 52.12 177 THR A C 1
ATOM 1307 O O . THR A 1 177 ? -49.739 39.437 20.767 1.00 52.12 177 THR A O 1
ATOM 1310 N N . PHE A 1 178 ? -51.573 39.664 22.030 1.00 49.78 178 PHE A N 1
ATOM 1311 C CA . PHE A 1 178 ? -51.460 38.355 22.686 1.00 49.78 178 PHE A CA 1
ATOM 1312 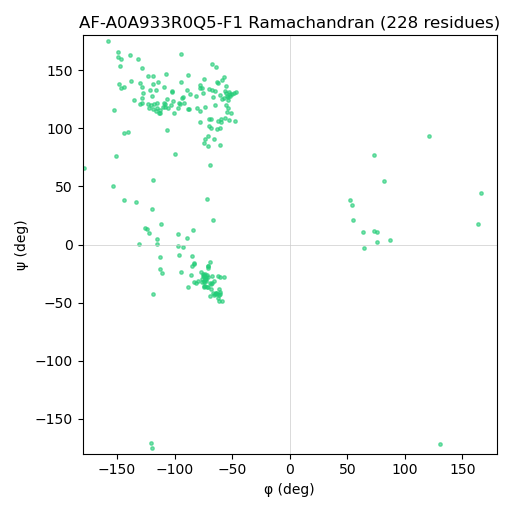C C . PHE A 1 178 ? -51.865 37.165 21.792 1.00 49.78 178 PHE A C 1
ATOM 1314 O O . PHE A 1 178 ? -51.281 36.087 21.897 1.00 49.78 178 PHE A O 1
ATOM 1321 N N . ALA A 1 179 ? -52.812 37.353 20.865 1.00 53.44 179 ALA A N 1
ATOM 1322 C CA . ALA A 1 179 ? -53.280 36.282 19.976 1.00 53.44 179 ALA A CA 1
ATOM 1323 C C . ALA A 1 179 ? -52.241 35.880 18.906 1.00 53.44 179 ALA A C 1
ATOM 1325 O O . ALA A 1 179 ? -52.185 34.724 18.492 1.00 53.44 179 ALA A O 1
ATOM 1326 N N . VAL A 1 180 ? -51.370 36.811 18.500 1.00 53.16 180 VAL A N 1
ATOM 1327 C CA . VAL A 1 180 ? -50.350 36.586 17.458 1.00 53.16 180 VAL A CA 1
ATOM 1328 C C . VAL A 1 180 ? -49.166 35.755 17.976 1.00 53.16 180 VAL A C 1
ATOM 1330 O O . VAL A 1 180 ? -48.566 34.995 17.219 1.00 53.16 180 VAL A O 1
ATOM 1333 N N . ILE A 1 181 ? -48.853 35.841 19.274 1.00 53.28 181 ILE A N 1
ATOM 1334 C CA . ILE A 1 181 ? -47.711 35.141 19.891 1.00 53.28 181 ILE A CA 1
ATOM 1335 C C . ILE A 1 181 ? -48.057 33.683 20.246 1.00 53.28 181 ILE A C 1
ATOM 1337 O O . ILE A 1 181 ? -47.209 32.803 20.142 1.00 53.28 181 ILE A O 1
ATOM 1341 N N . LEU A 1 182 ? -49.310 33.389 20.606 1.00 57.12 182 LEU A N 1
ATOM 1342 C CA . LEU A 1 182 ? -49.758 32.009 20.854 1.00 57.12 182 LEU A CA 1
ATOM 1343 C C . LEU A 1 182 ? -49.931 31.199 19.558 1.00 57.12 182 LEU A C 1
ATOM 1345 O O . LEU A 1 182 ? -49.652 30.002 19.544 1.00 57.12 182 LEU A O 1
ATOM 1349 N N . GLY A 1 183 ? -50.323 31.844 18.453 1.00 48.06 183 GLY A N 1
ATOM 1350 C CA . GLY A 1 183 ? -50.459 31.179 17.151 1.00 48.06 183 GLY A CA 1
ATOM 1351 C C . GLY A 1 183 ? -49.126 30.733 16.533 1.00 48.06 183 GLY A C 1
ATOM 1352 O O . GLY A 1 183 ? -49.060 29.679 15.903 1.00 48.06 183 GLY A O 1
ATOM 1353 N N . SER A 1 184 ? -48.043 31.487 16.747 1.00 53.28 184 SER A N 1
ATOM 1354 C CA . SER A 1 184 ? -46.718 31.182 16.185 1.00 53.28 184 SER A CA 1
ATOM 1355 C C . SER A 1 184 ? -45.997 30.032 16.901 1.00 53.28 184 SER A C 1
ATOM 1357 O O . SER A 1 184 ? -45.219 29.313 16.274 1.00 53.28 184 SER A O 1
ATOM 1359 N N . ILE A 1 185 ? -46.310 29.784 18.176 1.00 54.91 185 ILE A N 1
ATOM 1360 C CA . ILE A 1 185 ? -45.766 28.652 18.944 1.00 54.91 185 ILE A CA 1
ATOM 1361 C C . ILE A 1 185 ? -46.377 27.319 18.473 1.00 54.91 185 ILE A C 1
ATOM 1363 O O . ILE A 1 185 ? -45.662 26.325 18.367 1.00 54.91 185 ILE A O 1
ATOM 1367 N N . GLY A 1 186 ? -47.663 27.301 18.102 1.00 50.72 186 GLY A N 1
ATOM 1368 C CA . GLY A 1 186 ? -48.337 26.091 17.609 1.00 50.72 186 GLY A CA 1
ATOM 1369 C C . GLY A 1 186 ? -47.830 25.598 16.246 1.00 50.72 186 GLY A C 1
ATOM 1370 O O . GLY A 1 186 ? -47.751 24.392 16.015 1.00 50.72 186 GLY A O 1
ATOM 1371 N N . LEU A 1 187 ? -47.425 26.511 15.355 1.00 48.25 187 LEU A N 1
ATOM 1372 C CA . LEU A 1 187 ? -46.935 26.161 14.015 1.00 48.25 187 LEU A CA 1
ATOM 1373 C C . LEU A 1 187 ? -45.522 25.538 14.042 1.00 48.25 187 LEU A C 1
ATOM 1375 O O . LEU A 1 187 ? -45.180 24.734 13.176 1.00 48.25 187 LEU A O 1
ATOM 1379 N N . CYS A 1 188 ? -44.718 25.847 15.066 1.00 43.50 188 CYS A N 1
ATOM 1380 C CA . CYS A 1 188 ? -43.370 25.296 15.242 1.00 43.50 188 CYS A CA 1
ATOM 1381 C C . CYS A 1 188 ? -43.389 23.813 15.677 1.00 43.50 188 CYS A C 1
ATOM 1383 O O . CYS A 1 188 ? -42.531 23.027 15.273 1.00 43.50 188 CYS A O 1
ATOM 1385 N N . SER A 1 189 ? -44.407 23.385 16.433 1.00 53.03 189 SER A N 1
ATOM 1386 C CA . SER A 1 189 ? -44.509 22.009 16.951 1.00 53.03 189 SER A CA 1
ATOM 1387 C C . SER A 1 189 ? -44.842 20.953 15.885 1.00 53.03 189 SER A C 1
ATOM 1389 O O . SER A 1 189 ? -44.457 19.791 16.027 1.00 53.03 189 SER A O 1
ATOM 1391 N N . VAL A 1 190 ? -45.513 21.332 14.793 1.00 52.00 190 VAL A N 1
ATOM 1392 C CA . VAL A 1 190 ? -45.928 20.386 13.737 1.00 52.00 190 VAL A CA 1
ATOM 1393 C C . VAL A 1 190 ? -44.783 20.076 12.758 1.00 52.00 190 VAL A C 1
ATOM 1395 O O . VAL A 1 190 ? -44.644 18.937 12.307 1.00 52.00 190 VAL A O 1
ATOM 1398 N N . ALA A 1 191 ? -43.896 21.041 12.490 1.00 50.75 191 ALA A N 1
ATOM 1399 C CA . ALA A 1 191 ? -42.753 20.851 11.590 1.00 50.75 191 ALA A CA 1
ATOM 1400 C C . ALA A 1 191 ? -41.682 19.899 12.167 1.00 50.75 191 ALA A C 1
ATOM 1402 O O . ALA A 1 191 ? -41.075 19.123 11.431 1.00 50.75 191 ALA A O 1
ATOM 1403 N N . LEU A 1 192 ? -41.499 19.896 13.492 1.00 51.91 192 LEU A N 1
ATOM 1404 C CA . LEU A 1 192 ? -40.513 19.048 14.175 1.00 51.91 192 LEU A CA 1
ATOM 1405 C C . LEU A 1 192 ? -40.934 17.568 14.246 1.00 51.91 192 LEU A C 1
ATOM 1407 O O . LEU A 1 192 ? -40.077 16.687 14.251 1.00 51.91 192 LEU A O 1
ATOM 1411 N N . SER A 1 193 ? -42.239 17.275 14.211 1.00 47.78 193 SER A N 1
ATOM 1412 C CA . SER A 1 193 ? -42.747 15.892 14.211 1.00 47.78 193 SER A CA 1
ATOM 1413 C C . SER A 1 193 ? -42.562 15.192 12.856 1.00 47.78 193 SER A C 1
ATOM 1415 O O . SER A 1 193 ? -42.317 13.988 12.811 1.00 47.78 193 SER A O 1
ATOM 1417 N N . SER A 1 194 ? -42.602 15.941 11.745 1.00 44.03 194 SER A N 1
ATOM 1418 C CA . SER A 1 194 ? -42.417 15.377 10.395 1.00 44.03 194 SER A CA 1
ATOM 1419 C C . SER A 1 194 ? -40.960 14.989 10.104 1.00 44.03 194 SER A C 1
ATOM 1421 O O . SER A 1 194 ? -40.712 14.020 9.392 1.00 44.03 194 SER A O 1
ATOM 1423 N N . ALA A 1 195 ? -39.988 15.685 10.703 1.00 50.69 195 ALA A N 1
ATOM 1424 C CA . ALA A 1 195 ? -38.568 15.347 10.576 1.00 50.69 195 ALA A CA 1
ATOM 1425 C C . ALA A 1 195 ? -38.182 14.074 11.359 1.00 50.69 195 ALA A C 1
ATOM 1427 O O . ALA A 1 195 ? -37.270 13.353 10.958 1.00 50.69 195 ALA A O 1
ATOM 1428 N N . TYR A 1 196 ? -38.895 13.764 12.447 1.00 45.28 196 TYR A N 1
ATOM 1429 C CA . TYR A 1 196 ? -38.607 12.601 13.292 1.00 45.28 196 TYR A CA 1
ATOM 1430 C C . TYR A 1 196 ? -39.037 11.270 12.648 1.00 45.28 196 TYR A C 1
ATOM 1432 O O . TYR A 1 196 ? -38.323 10.276 12.752 1.00 45.28 196 TYR A O 1
ATOM 1440 N N . ILE A 1 197 ? -40.157 11.254 11.916 1.00 52.00 197 ILE A N 1
ATOM 1441 C CA . ILE A 1 197 ? -40.687 10.035 11.272 1.00 52.00 197 ILE A CA 1
ATOM 1442 C C . ILE A 1 197 ? -39.839 9.609 10.056 1.00 52.00 197 ILE A C 1
ATOM 1444 O O . ILE A 1 197 ? -39.699 8.420 9.779 1.00 52.00 197 ILE A O 1
ATOM 1448 N N . LEU A 1 198 ? -39.203 10.555 9.356 1.00 48.44 198 LEU A N 1
ATOM 1449 C CA . LEU A 1 198 ? -38.299 10.249 8.238 1.00 48.44 198 LEU A CA 1
ATOM 1450 C C . LEU A 1 198 ? -36.941 9.694 8.699 1.00 48.44 198 LEU A C 1
ATOM 1452 O O . LEU A 1 198 ? -36.314 8.925 7.973 1.00 48.44 198 LEU A O 1
ATOM 1456 N N . TYR A 1 199 ? -36.498 10.034 9.912 1.00 46.78 199 TYR A N 1
ATOM 1457 C CA . TYR A 1 199 ? -35.230 9.549 10.461 1.00 46.78 199 TYR A CA 1
ATOM 1458 C C . TYR A 1 199 ? -35.294 8.075 10.894 1.00 46.78 199 TYR A C 1
ATOM 1460 O O . TYR A 1 199 ? -34.328 7.335 10.718 1.00 46.78 199 TYR A O 1
ATOM 1468 N N . THR A 1 200 ? -36.433 7.613 11.418 1.00 50.53 200 THR A N 1
ATOM 1469 C CA . THR A 1 200 ? -36.585 6.231 11.908 1.00 50.53 200 THR A CA 1
ATOM 1470 C C . THR A 1 200 ? -36.919 5.215 10.812 1.00 50.53 200 THR A C 1
ATOM 1472 O O . THR A 1 200 ? -36.726 4.019 11.018 1.00 50.53 200 THR A O 1
ATOM 1475 N N . SER A 1 201 ? -37.366 5.663 9.633 1.00 45.25 201 SER A N 1
ATOM 1476 C CA . SER A 1 201 ? -37.677 4.772 8.504 1.00 45.25 201 SER A CA 1
ATOM 1477 C C . SER A 1 201 ? -36.414 4.262 7.787 1.00 45.25 201 SER A C 1
ATOM 1479 O O . SER A 1 201 ? -36.352 3.112 7.358 1.00 45.25 201 SER A O 1
ATOM 1481 N N . THR A 1 202 ? -35.351 5.072 7.738 1.00 46.09 202 THR A N 1
ATOM 1482 C CA . THR A 1 202 ? -34.072 4.708 7.093 1.00 46.09 202 THR A CA 1
ATOM 1483 C C . THR A 1 202 ? -33.280 3.649 7.876 1.00 46.09 202 THR A C 1
ATOM 1485 O O . THR A 1 202 ? -32.413 2.988 7.310 1.00 46.09 202 THR A O 1
ATOM 1488 N N . SER A 1 203 ? -33.573 3.436 9.163 1.00 47.09 203 SER A N 1
ATOM 1489 C CA . SER A 1 203 ? -32.794 2.541 10.032 1.00 47.09 203 SER A CA 1
ATOM 1490 C C . SER A 1 203 ? -33.347 1.116 10.174 1.00 47.09 203 SER A C 1
ATOM 1492 O O . SER A 1 203 ? -32.641 0.263 10.702 1.00 47.09 203 SER A O 1
ATOM 1494 N N . HIS A 1 204 ? -34.555 0.814 9.680 1.00 43.97 204 HIS A N 1
ATOM 1495 C CA . HIS A 1 204 ? -35.152 -0.533 9.779 1.00 43.97 204 HIS A CA 1
ATOM 1496 C C . HIS A 1 204 ? -34.976 -1.421 8.533 1.00 43.97 204 HIS A C 1
ATOM 1498 O O . HIS A 1 204 ? -35.386 -2.579 8.550 1.00 43.97 204 HIS A O 1
ATOM 1504 N N . ALA A 1 205 ? -34.340 -0.932 7.464 1.00 43.50 205 ALA A N 1
ATOM 1505 C CA . ALA A 1 205 ? -34.188 -1.683 6.211 1.00 43.50 205 ALA A CA 1
ATOM 1506 C C . ALA A 1 205 ? -32.920 -2.568 6.122 1.00 43.50 205 ALA A C 1
ATOM 1508 O O . ALA A 1 205 ? -32.673 -3.153 5.071 1.00 43.50 205 ALA A O 1
ATOM 1509 N N . ALA A 1 206 ? -32.113 -2.691 7.186 1.00 45.28 206 ALA A N 1
ATOM 1510 C CA . ALA A 1 206 ? -30.809 -3.374 7.144 1.00 45.28 206 ALA A CA 1
ATOM 1511 C C . ALA A 1 206 ? -30.677 -4.596 8.081 1.00 45.28 206 ALA A C 1
ATOM 1513 O O . ALA A 1 206 ? -29.575 -4.912 8.523 1.00 45.28 206 ALA A O 1
ATOM 1514 N N . THR A 1 207 ? -31.771 -5.313 8.362 1.00 39.97 207 THR A N 1
ATOM 1515 C CA . THR A 1 207 ? -31.714 -6.610 9.064 1.00 39.97 207 THR A CA 1
ATOM 1516 C C . THR A 1 207 ? -31.985 -7.744 8.076 1.00 39.97 207 THR A C 1
ATOM 1518 O O . THR A 1 207 ? -33.132 -8.044 7.755 1.00 39.97 207 THR A O 1
ATOM 1521 N N . ILE A 1 208 ? -30.916 -8.376 7.586 1.00 42.69 208 ILE A N 1
ATOM 1522 C CA . ILE A 1 208 ? -30.977 -9.664 6.880 1.00 42.69 208 ILE A CA 1
ATOM 1523 C C . ILE A 1 208 ? -31.213 -10.775 7.922 1.00 42.69 208 ILE A C 1
ATOM 1525 O O . ILE A 1 208 ? -30.491 -10.812 8.920 1.00 42.69 208 ILE A O 1
ATOM 1529 N N . PRO A 1 209 ? -32.182 -11.691 7.732 1.00 45.12 209 PRO A N 1
ATOM 1530 C CA . PRO A 1 209 ? -32.380 -12.819 8.630 1.00 45.12 209 PRO A CA 1
ATOM 1531 C C . PRO A 1 209 ? -31.538 -14.029 8.197 1.00 45.12 209 PRO A C 1
ATOM 1533 O O . PRO A 1 209 ? -31.596 -14.448 7.044 1.00 45.12 209 PRO A O 1
ATOM 1536 N N . GLY A 1 210 ? -30.843 -14.649 9.156 1.00 43.06 210 GLY A N 1
ATOM 1537 C CA . GLY A 1 210 ? -30.536 -16.081 9.103 1.00 43.06 210 GLY A CA 1
ATOM 1538 C C . GLY A 1 210 ? -29.061 -16.474 9.125 1.00 43.06 210 GLY A C 1
ATOM 1539 O O . GLY A 1 210 ? -28.469 -16.694 8.080 1.00 43.06 210 GLY A O 1
ATOM 1540 N N . THR A 1 211 ? -28.540 -16.749 10.321 1.00 42.16 211 THR A N 1
ATOM 1541 C CA . THR A 1 211 ? -27.657 -17.905 10.555 1.00 42.16 211 THR A CA 1
ATOM 1542 C C . THR A 1 211 ? -27.969 -18.440 11.945 1.00 42.16 211 THR A C 1
ATOM 1544 O O . THR A 1 211 ? -27.508 -17.903 12.951 1.00 42.16 211 THR A O 1
ATOM 1547 N N . GLY A 1 212 ? -28.833 -19.452 11.992 1.00 37.31 212 GLY A N 1
ATOM 1548 C CA . GLY A 1 212 ? -29.093 -20.215 13.202 1.00 37.31 212 GLY A CA 1
ATOM 1549 C C . GLY A 1 212 ? -27.842 -20.980 13.617 1.00 37.31 212 GLY A C 1
ATOM 1550 O O . GLY A 1 212 ? -27.200 -21.642 12.805 1.00 37.31 212 GLY A O 1
ATOM 1551 N N . THR A 1 213 ? -27.512 -20.864 14.891 1.00 43.88 213 THR A N 1
ATOM 1552 C CA . THR A 1 213 ? -26.610 -21.736 15.636 1.00 43.88 213 THR A CA 1
ATOM 1553 C C . THR A 1 213 ? -27.147 -23.174 15.579 1.00 43.88 213 THR A C 1
ATOM 1555 O O . THR A 1 213 ? -28.297 -23.379 15.968 1.00 43.88 213 THR A O 1
ATOM 1558 N N . PRO A 1 214 ? -26.389 -24.190 15.132 1.00 45.88 214 PRO A N 1
ATOM 1559 C CA . PRO A 1 214 ? -26.738 -25.568 15.435 1.00 45.88 214 PRO A CA 1
ATOM 1560 C C . PRO A 1 214 ? -26.308 -25.876 16.873 1.00 45.88 214 PRO A C 1
ATOM 1562 O O . PRO A 1 214 ? -25.118 -25.864 17.193 1.00 45.88 214 PRO A O 1
ATOM 1565 N N . ASP A 1 215 ? -27.292 -26.135 17.731 1.00 40.38 215 ASP A N 1
ATOM 1566 C CA . ASP A 1 215 ? -27.099 -26.651 19.082 1.00 40.38 215 ASP A CA 1
ATOM 1567 C C . ASP A 1 215 ? -26.293 -27.958 19.074 1.00 40.38 215 ASP A C 1
ATOM 1569 O O . ASP A 1 215 ? -26.549 -28.888 18.303 1.00 40.38 215 ASP A O 1
ATOM 1573 N N . ALA A 1 216 ? -25.343 -28.043 20.002 1.00 46.75 216 ALA A N 1
ATOM 1574 C CA . ALA A 1 216 ? -24.448 -29.170 20.246 1.00 46.75 216 ALA A CA 1
ATOM 1575 C C . ALA A 1 216 ? -25.144 -30.394 20.891 1.00 46.75 216 ALA A C 1
ATOM 1577 O O . ALA A 1 216 ? -24.569 -31.052 21.752 1.00 46.75 216 ALA A O 1
ATOM 1578 N N . ALA A 1 217 ? -26.376 -30.719 20.488 1.00 45.56 217 ALA A N 1
ATOM 1579 C CA . ALA A 1 217 ? -27.197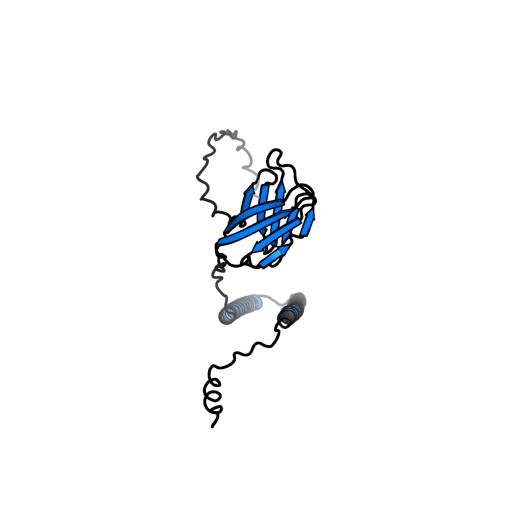 -31.756 21.127 1.00 45.56 217 ALA A CA 1
ATOM 1580 C C . ALA A 1 217 ? -27.723 -32.848 20.171 1.00 45.56 217 ALA A C 1
ATOM 1582 O O . ALA A 1 217 ? -28.616 -33.605 20.535 1.00 45.56 217 ALA A O 1
ATOM 1583 N N . SER A 1 218 ? -27.202 -32.965 18.944 1.00 45.44 218 SER A N 1
ATOM 1584 C CA . SER A 1 218 ? -27.627 -34.014 17.987 1.00 45.44 218 SER A CA 1
ATOM 1585 C C . SER A 1 218 ? -26.505 -34.936 17.489 1.00 45.44 218 SER A C 1
ATOM 1587 O O . SER A 1 218 ? -26.730 -35.742 16.590 1.00 45.44 218 SER A O 1
ATOM 1589 N N . ALA A 1 219 ? -25.309 -34.877 18.084 1.00 44.28 219 ALA A N 1
ATOM 1590 C CA . ALA A 1 219 ? -24.175 -35.716 17.674 1.00 44.28 219 ALA A CA 1
ATOM 1591 C C . ALA A 1 219 ? -24.150 -37.121 18.317 1.00 44.28 219 ALA A C 1
ATOM 1593 O O . ALA A 1 219 ? -23.391 -37.976 17.869 1.00 44.28 219 ALA A O 1
ATOM 1594 N N . GLU A 1 220 ? -24.988 -37.407 19.318 1.00 44.94 220 GLU A N 1
ATOM 1595 C CA . GLU A 1 220 ? -24.908 -38.673 20.073 1.00 44.94 220 GLU A CA 1
ATOM 1596 C C . GLU A 1 220 ? -25.802 -39.810 19.541 1.00 44.94 220 GLU A C 1
ATOM 1598 O O . GLU A 1 220 ? -25.720 -40.925 20.044 1.00 44.94 220 GLU A O 1
ATOM 1603 N N . ASN A 1 221 ? -26.603 -39.597 18.486 1.00 45.97 221 ASN A N 1
ATOM 1604 C CA . ASN A 1 221 ? -27.527 -40.628 17.973 1.00 45.97 221 ASN A CA 1
ATOM 1605 C C . ASN A 1 221 ? -27.181 -41.192 16.577 1.00 45.97 221 ASN A C 1
ATOM 1607 O O . ASN A 1 221 ? -28.025 -41.800 15.926 1.00 45.97 221 ASN A O 1
ATOM 1611 N N . MET A 1 222 ? -25.947 -41.006 16.096 1.00 45.34 222 MET A N 1
ATOM 1612 C CA . MET A 1 222 ? -25.489 -41.556 14.802 1.00 45.34 222 MET A CA 1
ATOM 1613 C C . MET A 1 222 ? -24.366 -42.602 14.941 1.00 45.34 222 MET A C 1
ATOM 1615 O O . MET A 1 222 ? -23.927 -43.165 13.943 1.00 45.34 222 MET A O 1
ATOM 1619 N N . ALA A 1 223 ? -23.920 -42.912 16.164 1.00 48.91 223 ALA A N 1
ATOM 1620 C CA . ALA A 1 223 ? -22.792 -43.817 16.415 1.00 48.91 223 ALA A CA 1
ATOM 1621 C C . ALA A 1 223 ? -23.181 -45.276 16.752 1.00 48.91 223 ALA A C 1
ATOM 1623 O O . ALA A 1 223 ? -22.313 -46.054 17.133 1.00 48.91 223 ALA A O 1
ATOM 1624 N N . SER A 1 224 ? -24.455 -45.679 16.623 1.00 49.47 224 SER A N 1
ATOM 1625 C CA . SER A 1 224 ? -24.922 -47.001 17.100 1.00 49.47 224 SER A CA 1
ATOM 1626 C C . SER A 1 224 ? -25.595 -47.906 16.051 1.00 49.47 224 SER A C 1
ATOM 1628 O O . SER A 1 224 ? -26.199 -48.907 16.416 1.00 49.47 224 SER A O 1
ATOM 1630 N N . ALA A 1 225 ? -25.491 -47.617 14.748 1.00 54.28 225 ALA A N 1
ATOM 1631 C CA . ALA A 1 225 ? -26.228 -48.382 13.726 1.00 54.28 225 ALA A CA 1
ATOM 1632 C C . ALA A 1 225 ? -25.412 -48.819 12.496 1.00 54.28 225 ALA A C 1
ATOM 1634 O O . ALA A 1 225 ? -25.946 -48.843 11.392 1.00 54.28 225 ALA A O 1
ATOM 1635 N N . GLN A 1 226 ? -24.137 -49.191 12.649 1.00 46.44 226 GLN A N 1
ATOM 1636 C CA . GLN A 1 226 ? -23.437 -49.898 11.567 1.00 46.44 226 GLN A CA 1
ATOM 1637 C C . GLN A 1 226 ? -22.338 -50.827 12.103 1.00 46.44 226 GLN A C 1
ATOM 1639 O O . GLN A 1 226 ? -21.149 -50.527 12.041 1.00 46.44 226 GLN A O 1
ATOM 1644 N N . GLN A 1 227 ? -22.753 -51.970 12.642 1.00 50.44 227 GLN A N 1
ATOM 1645 C CA . GLN A 1 227 ? -21.901 -53.147 12.792 1.00 50.44 227 GLN A CA 1
ATOM 1646 C C . GLN A 1 227 ? -22.364 -54.151 11.724 1.00 50.44 227 GLN A C 1
ATOM 1648 O O . GLN A 1 227 ? -23.532 -54.539 11.768 1.00 50.44 227 GLN A O 1
ATOM 1653 N N . PRO A 1 228 ? -21.535 -54.540 10.741 1.00 53.66 228 PRO A N 1
ATOM 1654 C CA . PRO A 1 228 ? -21.882 -55.647 9.866 1.00 53.66 228 PRO A CA 1
ATOM 1655 C C . PRO A 1 228 ? -21.552 -56.974 10.559 1.00 53.66 228 PRO A C 1
ATOM 1657 O O . PRO A 1 228 ? -20.441 -57.175 11.049 1.00 53.66 228 PRO A O 1
ATOM 1660 N N . ASP A 1 229 ? -22.547 -57.859 10.597 1.00 46.31 229 ASP A N 1
ATOM 1661 C CA . ASP A 1 229 ? -22.335 -59.303 10.681 1.00 46.31 229 ASP A CA 1
ATOM 1662 C C . ASP A 1 229 ? -21.620 -59.796 9.409 1.00 46.31 229 ASP A C 1
ATOM 1664 O O . ASP A 1 229 ? -21.817 -59.231 8.330 1.00 46.31 229 ASP A O 1
ATOM 1668 N N . THR A 1 230 ? -20.888 -60.904 9.578 1.00 49.88 230 THR A N 1
ATOM 1669 C CA . THR A 1 230 ? -20.083 -61.712 8.629 1.00 49.88 230 THR A CA 1
ATOM 1670 C C . THR A 1 230 ? -18.653 -61.268 8.356 1.00 49.88 230 THR A C 1
ATOM 1672 O O . THR A 1 230 ? -18.454 -60.204 7.733 1.00 49.88 230 THR A O 1
#